Protein AF-A0A562GT13-F1 (afdb_monomer_lite)

Sequence (221 aa):
MMNQNFKAASFSEDFTHIIDGNGNKFTIDDQRVEHIWPINQYMFNATPFLKSIFEQRGWRIRFLEPTFDMMYYSKLLCSGRECPSLNLFAGMYYEDIAKNYIKDELFVYWGVEHACPCQIGAWPDAWEVFSERIGNPNVLYSVFTTLENNYLGQGLEFGKDIVTAFVLGDLFDEAEWALKIISLDKEEASGIFHEEMLKVVPNLHKGMQELESSLKNGPGR

Foldseek 3Di:
DQDPLAAAWDADPLLQWIQFSVRDTDGCLRPLEEEEEAADCPRWLLNLLVVLLQVVSNHHYDYFDQDPCLLVQLVLQDPSPAPPQLSRQSSRVSVCCVPPPDLSGAYEYAADADPDPPCSPCVVVSVVSSCSSSRRRRYDYHDDADVVSCGSNPHDVSVVSSVVSVVVRVVLVVVLVVQCVPDPDSVVSNVVSSVQSSVLSVQSVVDDVSSVVSVVPRPPD

Secondary structure (DSSP, 8-state):
---TT----EE-TTSS-EE-TT--EE-TT-TTEEEEESS-TTT-TTHHHHHHHHHHTT-EEEEPPP-TTHHHHHHHHS-S-S-HHHHHHHHHHHHHHHHH--TTSEEEEE-----STTGGGGHHHHHHHHHHHH--TTEEEEE---TTTTTTTTHHHHHHHHHHHHHHHHHHHHHHHHHHHH-SSHHHHHHHHHHHHHTTGGGGGG-HHHHHHHHHT-S--

pLDDT: mean 89.21, std 10.56, range [37.31, 97.75]

Radius of gyration: 19.1 Å; chains: 1; bounding box: 60×35×54 Å

Structure (mmCIF, N/CA/C/O backbone):
data_AF-A0A562GT13-F1
#
_entry.id   AF-A0A562GT13-F1
#
loop_
_atom_site.group_PDB
_atom_site.id
_atom_site.type_symbol
_atom_site.label_atom_id
_atom_site.label_alt_id
_atom_site.label_comp_id
_atom_site.label_asym_id
_atom_site.label_entity_id
_atom_site.label_seq_id
_atom_site.pdbx_PDB_ins_code
_atom_site.Cartn_x
_atom_site.Cartn_y
_atom_site.Cartn_z
_atom_site.occupancy
_atom_site.B_iso_or_equiv
_atom_site.auth_seq_id
_atom_site.auth_comp_id
_atom_site.auth_asym_id
_atom_site.auth_atom_id
_atom_site.pdbx_PDB_model_num
ATOM 1 N N . MET A 1 1 ? -29.811 4.941 8.316 1.00 46.62 1 MET A N 1
ATOM 2 C CA . MET A 1 1 ? -29.659 5.220 9.760 1.00 46.62 1 MET A CA 1
ATOM 3 C C . MET A 1 1 ? -28.239 4.841 10.120 1.00 46.62 1 MET A C 1
ATOM 5 O O . MET A 1 1 ? -27.887 3.693 9.890 1.00 46.62 1 MET A O 1
ATOM 9 N N . MET A 1 2 ? -27.420 5.800 10.557 1.00 54.53 2 MET A N 1
ATOM 10 C CA . MET A 1 2 ? -26.058 5.531 11.035 1.00 54.53 2 MET A CA 1
ATOM 11 C C . MET A 1 2 ? -26.127 4.631 12.273 1.00 54.53 2 MET A C 1
ATOM 13 O O . MET A 1 2 ? -26.972 4.848 13.146 1.00 54.53 2 MET A O 1
ATOM 17 N N . ASN A 1 3 ? -25.296 3.592 12.316 1.00 57.62 3 ASN A N 1
ATOM 18 C CA . ASN A 1 3 ? -25.273 2.639 13.418 1.00 57.62 3 ASN A CA 1
ATOM 19 C C . ASN A 1 3 ? -24.494 3.268 14.583 1.00 57.62 3 ASN A C 1
ATOM 21 O O . ASN A 1 3 ? -23.271 3.323 14.538 1.00 57.62 3 ASN A O 1
ATOM 25 N N . GLN A 1 4 ? -25.191 3.754 15.616 1.00 61.62 4 GLN A N 1
ATOM 26 C CA . GLN A 1 4 ? -24.595 4.517 16.732 1.00 61.62 4 GLN A CA 1
ATOM 27 C C . GLN A 1 4 ? -23.554 3.742 17.569 1.00 61.62 4 GLN A C 1
ATOM 29 O O . GLN A 1 4 ? -22.945 4.319 18.463 1.00 61.62 4 GLN A O 1
ATOM 34 N N . ASN A 1 5 ? -23.334 2.457 17.275 1.00 78.31 5 ASN A N 1
ATOM 35 C CA . ASN A 1 5 ? -22.375 1.589 17.958 1.00 78.31 5 ASN A CA 1
ATOM 36 C C . ASN A 1 5 ? -21.218 1.112 17.059 1.00 78.31 5 ASN A C 1
ATOM 38 O O . ASN A 1 5 ? -20.460 0.240 17.483 1.00 78.31 5 ASN A O 1
ATOM 42 N N . PHE A 1 6 ? -21.090 1.611 15.824 1.00 87.88 6 PHE A N 1
ATOM 43 C CA . PHE A 1 6 ? -19.967 1.228 14.9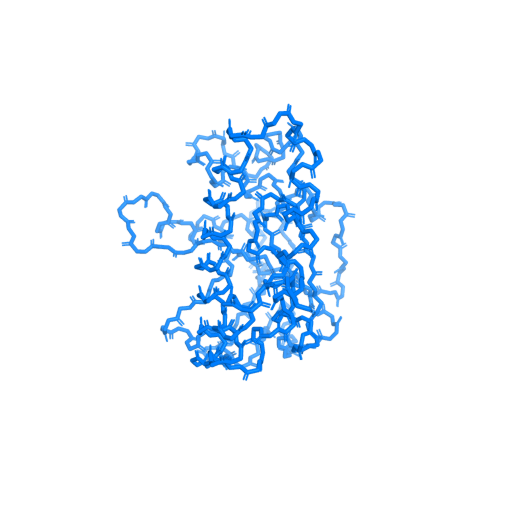68 1.00 87.88 6 PHE A CA 1
ATOM 44 C C . PHE A 1 6 ? -18.658 1.816 15.502 1.00 87.88 6 PHE A C 1
ATOM 46 O O . PHE A 1 6 ? -18.584 2.995 15.840 1.00 87.88 6 PHE A O 1
ATOM 53 N N . LYS A 1 7 ? -17.625 0.977 15.566 1.00 91.75 7 LYS A N 1
ATOM 54 C CA . LYS A 1 7 ? -16.247 1.381 15.830 1.00 91.75 7 LYS A CA 1
ATOM 55 C C . LYS A 1 7 ? -15.382 0.793 14.729 1.00 91.75 7 LYS A C 1
ATOM 57 O O . LYS A 1 7 ? -15.361 -0.426 14.563 1.00 91.75 7 LYS A O 1
ATOM 62 N N . ALA A 1 8 ? -14.724 1.660 13.969 1.00 92.44 8 ALA A N 1
ATOM 63 C CA . ALA A 1 8 ? -13.733 1.244 12.990 1.00 92.44 8 ALA A CA 1
ATOM 64 C C . ALA A 1 8 ? -12.466 0.751 13.697 1.00 92.44 8 ALA A C 1
ATOM 66 O O . ALA A 1 8 ? -12.189 1.146 14.834 1.00 92.44 8 ALA A O 1
ATOM 67 N N . ALA A 1 9 ? -11.690 -0.082 13.005 1.00 95.19 9 ALA A N 1
ATOM 68 C CA . ALA A 1 9 ? -10.351 -0.402 13.458 1.00 95.19 9 ALA A CA 1
ATOM 69 C C . ALA A 1 9 ? -9.461 0.847 13.374 1.00 95.19 9 ALA A C 1
ATOM 71 O O . ALA A 1 9 ? -9.610 1.672 12.470 1.00 95.19 9 ALA A O 1
ATOM 72 N N . SER A 1 10 ? -8.520 0.983 14.301 1.00 94.94 10 SER A N 1
ATOM 73 C CA . SER A 1 10 ? -7.599 2.119 14.355 1.00 94.94 10 SER A CA 1
ATOM 74 C C . SER A 1 10 ? -6.228 1.687 14.855 1.00 94.94 10 SER A C 1
ATOM 76 O O . SER A 1 10 ? -6.087 0.657 15.511 1.00 94.94 10 SER A O 1
ATOM 78 N N . PHE A 1 11 ? -5.202 2.492 14.596 1.00 95.12 11 PHE A N 1
ATOM 79 C CA . PHE A 1 11 ? -3.950 2.357 15.336 1.00 95.12 11 PHE A CA 1
ATOM 80 C C . PHE A 1 11 ? -4.138 2.816 16.789 1.00 95.12 11 PHE A C 1
ATOM 82 O O . PHE A 1 11 ? -5.007 3.642 17.089 1.00 95.12 11 PHE A O 1
ATOM 89 N N . SER A 1 12 ? -3.333 2.271 17.701 1.00 95.06 12 SER A N 1
ATOM 90 C CA . SER A 1 12 ? -3.116 2.867 19.018 1.00 95.06 12 SER A CA 1
ATOM 91 C C . SER A 1 12 ? -2.448 4.237 18.876 1.00 95.06 12 SER A C 1
ATOM 93 O O . SER A 1 12 ? -1.788 4.506 17.876 1.00 95.06 12 SER A O 1
ATOM 95 N N . GLU A 1 13 ? -2.586 5.104 19.883 1.00 92.12 13 GLU A N 1
ATOM 96 C CA . GLU A 1 13 ? -2.014 6.465 19.849 1.00 92.12 13 GLU A CA 1
ATOM 97 C C . GLU A 1 13 ? -0.491 6.484 19.624 1.00 92.12 13 GLU A C 1
ATOM 99 O O . GLU A 1 13 ? 0.047 7.426 19.052 1.00 92.12 13 GLU A O 1
ATOM 104 N N . ASP A 1 14 ? 0.205 5.430 20.054 1.00 91.25 14 ASP A N 1
ATOM 105 C CA . ASP A 1 14 ? 1.648 5.239 19.886 1.00 91.25 14 ASP A CA 1
ATOM 106 C C . ASP A 1 14 ? 2.027 4.395 18.652 1.00 91.25 14 ASP A C 1
ATOM 108 O O . ASP A 1 14 ? 3.202 4.081 18.464 1.00 91.25 14 ASP A O 1
ATOM 112 N N . PHE A 1 15 ? 1.046 4.004 17.828 1.00 93.62 15 PHE A N 1
ATOM 113 C CA . PHE A 1 15 ? 1.194 3.158 16.636 1.00 93.62 15 PHE A CA 1
ATOM 114 C C . PHE A 1 15 ? 1.840 1.783 16.881 1.00 93.62 15 PHE A C 1
ATOM 116 O O . PHE A 1 15 ? 2.299 1.133 15.944 1.00 93.62 15 PHE A O 1
ATOM 123 N N . THR A 1 16 ? 1.862 1.300 18.125 1.00 91.75 16 THR A N 1
ATOM 124 C CA . THR A 1 16 ? 2.432 -0.017 18.452 1.00 91.75 16 THR A CA 1
ATOM 125 C C . THR A 1 16 ? 1.497 -1.179 18.121 1.00 91.75 16 THR A C 1
ATOM 127 O O . THR A 1 16 ? 1.964 -2.297 17.906 1.00 91.75 16 THR A O 1
ATOM 130 N N . HIS A 1 17 ? 0.183 -0.938 18.088 1.00 95.44 17 HIS A N 1
ATOM 131 C CA . HIS A 1 17 ? -0.825 -1.962 17.828 1.00 95.44 17 HIS A CA 1
ATOM 132 C C . HIS A 1 17 ? -1.960 -1.421 16.956 1.00 95.44 17 HIS A C 1
ATOM 134 O O . HIS A 1 17 ? -2.269 -0.230 16.965 1.00 95.44 17 HIS A O 1
ATOM 140 N N . ILE A 1 18 ? -2.632 -2.329 16.262 1.00 96.94 18 ILE A N 1
ATOM 141 C CA . ILE A 1 18 ? -3.938 -2.117 15.648 1.00 96.94 18 ILE A CA 1
ATOM 142 C C . ILE A 1 18 ? -5.004 -2.584 16.643 1.00 96.94 18 ILE A C 1
ATOM 144 O O . ILE A 1 18 ? -4.875 -3.645 17.257 1.00 96.94 18 ILE A O 1
ATOM 148 N N . ILE A 1 19 ? -6.051 -1.787 16.812 1.00 96.75 19 ILE A N 1
ATOM 149 C CA . ILE A 1 19 ? -7.210 -2.071 17.653 1.00 96.75 19 ILE A CA 1
ATOM 150 C C . ILE A 1 19 ? -8.395 -2.313 16.720 1.00 96.75 19 ILE A C 1
ATOM 152 O O . ILE A 1 19 ? -8.731 -1.435 15.931 1.00 96.75 19 ILE A O 1
ATOM 156 N N . ASP A 1 20 ? -9.012 -3.493 16.783 1.00 95.06 20 ASP A N 1
ATOM 157 C CA . ASP A 1 20 ? -10.210 -3.797 15.990 1.00 95.06 20 ASP A CA 1
ATOM 158 C C . ASP A 1 20 ? -11.470 -3.120 16.569 1.00 95.06 20 ASP A C 1
ATOM 160 O O . ASP A 1 20 ? -11.457 -2.579 17.680 1.00 95.06 20 ASP A O 1
ATOM 164 N N . GLY A 1 21 ? -12.601 -3.178 15.859 1.00 91.75 21 GLY A N 1
ATOM 165 C CA . GLY A 1 21 ? -13.846 -2.576 16.353 1.00 91.75 21 GLY A CA 1
ATOM 166 C C . GLY A 1 21 ? -14.429 -3.217 17.624 1.00 91.75 21 GLY A C 1
ATOM 167 O O . GLY A 1 21 ? -15.339 -2.647 18.229 1.00 91.75 21 GLY A O 1
ATOM 168 N N . ASN A 1 22 ? -13.905 -4.365 18.073 1.00 91.94 22 ASN A N 1
ATOM 169 C CA . ASN A 1 22 ? -14.254 -5.000 19.349 1.00 91.94 22 ASN A CA 1
ATOM 170 C C . ASN A 1 22 ? -13.280 -4.632 20.486 1.00 91.94 22 ASN A C 1
ATOM 172 O O . ASN A 1 22 ? -13.527 -4.991 21.639 1.00 91.94 22 ASN A O 1
ATOM 176 N N . GLY A 1 23 ? -12.194 -3.913 20.191 1.00 93.69 23 GLY A N 1
ATOM 177 C CA . GLY A 1 23 ? -11.153 -3.539 21.147 1.00 93.69 23 GLY A CA 1
ATOM 178 C C . GLY A 1 23 ? -10.027 -4.567 21.309 1.00 93.69 23 GLY A C 1
ATOM 179 O O . GLY A 1 23 ? -9.196 -4.408 22.206 1.00 93.69 23 GLY A O 1
ATOM 180 N N . ASN A 1 24 ? -9.976 -5.612 20.478 1.00 95.56 24 ASN A N 1
ATOM 181 C CA . ASN A 1 24 ? -8.859 -6.554 20.464 1.00 95.56 24 ASN A CA 1
ATOM 182 C C . ASN A 1 24 ? -7.623 -5.887 19.857 1.00 95.56 24 ASN A C 1
ATOM 184 O O . ASN A 1 24 ? -7.733 -5.098 18.921 1.00 95.56 24 ASN A O 1
ATOM 188 N N . LYS A 1 25 ? -6.444 -6.232 20.378 1.00 96.69 25 LYS A N 1
ATOM 189 C CA . LYS A 1 25 ? -5.165 -5.661 19.948 1.00 96.69 25 LYS A CA 1
ATOM 190 C C . LYS A 1 25 ? -4.380 -6.657 19.109 1.00 96.69 25 LYS A C 1
ATOM 192 O O . LYS A 1 25 ? -4.277 -7.825 19.481 1.00 96.69 25 LYS A O 1
ATOM 197 N N . PHE A 1 26 ? -3.790 -6.160 18.034 1.00 96.56 26 PHE A N 1
ATOM 198 C CA . PHE A 1 26 ? -2.986 -6.916 17.085 1.00 96.56 26 PHE A CA 1
ATOM 199 C C . PHE A 1 26 ? -1.701 -6.144 16.827 1.00 96.56 26 PHE A C 1
ATOM 201 O O . PHE A 1 26 ? -1.720 -4.915 16.740 1.00 96.56 26 PHE A O 1
ATOM 208 N N . THR A 1 27 ? -0.580 -6.841 16.717 1.00 95.00 27 THR A N 1
ATOM 209 C CA . THR A 1 27 ? 0.622 -6.237 16.148 1.00 95.00 27 THR A CA 1
ATOM 210 C C . THR A 1 27 ? 0.466 -6.167 14.630 1.00 95.00 27 THR A C 1
ATOM 212 O O . THR A 1 27 ? -0.325 -6.906 14.045 1.00 95.00 27 THR A O 1
ATOM 215 N N . ILE A 1 28 ? 1.185 -5.254 13.979 1.00 93.81 28 ILE A N 1
ATOM 216 C CA . ILE A 1 28 ? 1.087 -5.065 12.523 1.00 93.81 28 ILE A CA 1
ATOM 217 C C . ILE A 1 28 ? 1.532 -6.309 11.728 1.00 93.81 28 ILE A C 1
ATOM 219 O O . ILE A 1 28 ? 1.085 -6.517 10.610 1.00 93.81 28 ILE A O 1
ATOM 223 N N . ASP A 1 29 ? 2.375 -7.150 12.326 1.00 94.19 29 ASP A N 1
ATOM 224 C CA . ASP A 1 29 ? 2.892 -8.408 11.782 1.00 94.19 29 ASP A CA 1
ATOM 225 C C . ASP A 1 29 ? 2.059 -9.646 12.175 1.00 94.19 29 ASP A C 1
ATOM 227 O O . ASP A 1 29 ? 2.430 -10.777 11.843 1.00 94.19 29 ASP A O 1
ATOM 231 N N . ASP A 1 30 ? 0.938 -9.467 12.889 1.00 96.50 30 ASP A N 1
ATOM 232 C CA . ASP A 1 30 ? 0.030 -10.565 13.233 1.00 96.50 30 ASP A CA 1
ATOM 233 C C . ASP A 1 30 ? -0.462 -11.252 11.948 1.00 96.50 30 ASP A C 1
ATOM 235 O O . ASP A 1 30 ? -0.839 -10.606 10.974 1.00 96.50 30 ASP A O 1
ATOM 239 N N . GLN A 1 31 ? -0.500 -12.586 11.937 1.00 95.19 31 GLN A N 1
ATOM 240 C CA . GLN A 1 31 ? -0.889 -13.370 10.755 1.00 95.19 31 GLN A CA 1
ATOM 241 C C . GLN A 1 31 ? -2.343 -13.147 10.311 1.00 95.19 31 GLN A C 1
ATOM 243 O O . GLN A 1 31 ? -2.726 -13.574 9.220 1.00 95.19 31 GLN A O 1
ATOM 248 N N . ARG A 1 32 ? -3.166 -12.505 11.143 1.00 96.31 32 ARG A N 1
ATOM 249 C CA . ARG A 1 32 ? -4.531 -12.076 10.811 1.00 96.31 32 ARG A CA 1
ATOM 250 C C . ARG A 1 32 ? -4.575 -10.695 10.161 1.00 96.31 32 ARG A C 1
ATOM 252 O O . ARG A 1 32 ? -5.645 -10.303 9.713 1.00 96.31 32 ARG A O 1
ATOM 259 N N . VAL A 1 33 ? -3.466 -9.959 10.132 1.00 97.56 33 VAL A N 1
ATOM 260 C CA . VAL A 1 33 ? -3.357 -8.652 9.481 1.00 97.56 33 VAL A CA 1
ATOM 261 C C . VAL A 1 33 ? -2.916 -8.861 8.039 1.00 97.56 33 VAL A C 1
ATOM 263 O O . VAL A 1 33 ? -1.869 -9.445 7.765 1.00 97.56 33 VAL A O 1
ATOM 266 N N . GLU A 1 34 ? -3.726 -8.380 7.104 1.00 97.56 34 GLU A N 1
ATOM 267 C CA . GLU A 1 34 ? -3.422 -8.393 5.681 1.00 97.56 34 GLU A CA 1
ATOM 268 C C . GLU A 1 34 ? -3.279 -6.967 5.151 1.00 97.56 34 GLU A C 1
ATOM 270 O O . GLU A 1 34 ? -4.197 -6.147 5.228 1.00 97.56 34 GLU A O 1
ATOM 275 N N . HIS A 1 35 ? -2.108 -6.679 4.593 1.00 97.38 35 HIS A N 1
ATOM 276 C CA . HIS A 1 35 ? -1.778 -5.401 3.987 1.00 97.38 35 HIS A CA 1
ATOM 277 C C . HIS A 1 35 ? -2.158 -5.385 2.514 1.00 97.38 35 HIS A C 1
ATOM 279 O O . HIS A 1 35 ? -1.767 -6.258 1.743 1.00 97.38 35 HIS A O 1
ATOM 285 N N . ILE A 1 36 ? -2.905 -4.366 2.111 1.00 96.69 36 ILE A N 1
ATOM 286 C CA . ILE A 1 36 ? -3.551 -4.337 0.807 1.00 96.69 36 ILE A CA 1
ATOM 287 C C . ILE A 1 36 ? -3.204 -3.033 0.110 1.00 96.69 36 ILE A C 1
ATOM 289 O O . ILE A 1 36 ? -3.573 -1.955 0.575 1.00 96.69 36 ILE A O 1
ATOM 293 N N . TRP A 1 37 ? -2.503 -3.124 -1.014 1.00 93.94 37 TRP A N 1
ATOM 294 C CA . TRP A 1 37 ? -2.127 -1.955 -1.802 1.00 93.94 37 TRP A CA 1
ATOM 295 C C . TRP A 1 37 ? -3.047 -1.786 -3.025 1.00 93.94 37 TRP A C 1
ATOM 297 O O . TRP A 1 37 ? -3.226 -2.746 -3.775 1.00 93.94 37 TRP A O 1
ATOM 307 N N . PRO A 1 38 ? -3.594 -0.581 -3.291 1.00 88.88 38 PRO A N 1
ATOM 308 C CA . PRO A 1 38 ? -4.437 -0.263 -4.452 1.00 88.88 38 PRO A CA 1
ATOM 309 C C . PRO A 1 38 ? -3.627 -0.072 -5.742 1.00 88.88 38 PRO A C 1
ATOM 311 O O . PRO A 1 38 ? -3.946 0.781 -6.567 1.00 88.88 38 PRO A O 1
ATOM 314 N N . ILE A 1 39 ? -2.549 -0.829 -5.905 1.00 85.19 39 ILE A N 1
ATOM 315 C CA . ILE A 1 39 ? -1.742 -0.844 -7.122 1.00 85.19 39 ILE A CA 1
ATOM 316 C C . ILE A 1 39 ? -1.714 -2.274 -7.637 1.00 85.19 39 ILE A C 1
ATOM 318 O O . ILE A 1 39 ? -1.647 -3.208 -6.841 1.00 85.19 39 ILE A O 1
ATOM 322 N N . ASN A 1 40 ? -1.767 -2.430 -8.956 1.00 78.62 40 ASN A N 1
ATOM 323 C CA . ASN A 1 40 ? -1.637 -3.732 -9.601 1.00 78.62 40 ASN A CA 1
ATOM 324 C C . ASN A 1 40 ? -0.177 -4.200 -9.522 1.00 78.62 40 ASN A C 1
ATOM 326 O O . ASN A 1 40 ? 0.751 -3.389 -9.588 1.00 78.62 40 ASN A O 1
ATOM 330 N N . GLN A 1 41 ? 0.022 -5.514 -9.397 1.00 73.62 41 GLN A N 1
ATOM 331 C CA . GLN A 1 41 ? 1.342 -6.107 -9.146 1.00 73.62 41 GLN A CA 1
ATOM 332 C C . GLN A 1 41 ? 2.379 -5.898 -10.273 1.00 73.62 41 GLN A C 1
ATOM 334 O O . GLN A 1 41 ? 3.581 -6.023 -10.051 1.00 73.62 41 GLN A O 1
ATOM 339 N N . TYR A 1 42 ? 1.902 -5.578 -11.471 1.00 72.44 42 TYR A N 1
ATOM 340 C CA . TYR A 1 42 ? 2.627 -5.312 -12.713 1.00 72.44 42 TYR A CA 1
ATOM 341 C C . TYR A 1 42 ? 2.469 -3.865 -13.207 1.00 72.44 42 TYR A C 1
ATOM 343 O O . TYR A 1 42 ? 2.978 -3.529 -14.271 1.00 72.44 42 TYR A O 1
ATOM 351 N N . MET A 1 43 ? 1.736 -3.010 -12.485 1.00 72.50 43 MET A N 1
ATOM 352 C CA . MET A 1 43 ? 1.441 -1.646 -12.938 1.00 72.50 43 MET A CA 1
ATOM 353 C C . MET A 1 43 ? 2.637 -0.707 -12.779 1.00 72.50 43 MET A C 1
ATOM 355 O O . MET A 1 43 ? 2.796 0.204 -13.585 1.00 72.50 43 MET A O 1
ATOM 359 N N . PHE A 1 44 ? 3.459 -0.936 -11.755 1.00 84.62 44 PHE A N 1
ATOM 360 C CA . PHE A 1 44 ? 4.637 -0.126 -11.451 1.00 84.62 44 PHE A CA 1
ATOM 361 C C . PHE A 1 44 ? 5.813 -1.024 -11.095 1.00 84.62 44 PHE A C 1
ATOM 363 O O . PHE A 1 44 ? 5.651 -1.968 -10.306 1.00 84.62 44 PHE A O 1
ATOM 370 N N . ASN A 1 45 ? 7.010 -0.673 -11.569 1.00 92.88 45 ASN A N 1
ATOM 371 C CA . ASN A 1 45 ? 8.233 -1.393 -11.218 1.00 92.88 45 ASN A CA 1
ATOM 372 C C . ASN A 1 45 ? 8.603 -1.263 -9.726 1.00 92.88 45 ASN A C 1
ATOM 374 O O . ASN A 1 45 ? 9.439 -2.018 -9.239 1.00 92.88 45 ASN A O 1
ATOM 378 N N . ALA A 1 46 ? 7.937 -0.389 -8.956 1.00 93.38 46 ALA A N 1
ATOM 379 C CA . ALA A 1 46 ? 8.049 -0.327 -7.492 1.00 93.38 46 ALA A CA 1
ATOM 380 C C . ALA A 1 46 ? 7.478 -1.572 -6.779 1.00 93.38 46 ALA A C 1
ATOM 382 O O . ALA A 1 46 ? 7.874 -1.894 -5.656 1.00 93.38 46 ALA A O 1
ATOM 383 N N . THR A 1 47 ? 6.532 -2.276 -7.406 1.00 94.06 47 THR A N 1
ATOM 384 C CA . THR A 1 47 ? 5.718 -3.299 -6.732 1.00 94.06 47 THR A CA 1
ATOM 385 C C . THR A 1 47 ? 6.532 -4.486 -6.198 1.00 94.06 47 THR A C 1
ATOM 387 O O . THR A 1 47 ? 6.339 -4.854 -5.036 1.00 94.06 47 THR A O 1
ATOM 390 N N . PRO A 1 48 ? 7.490 -5.068 -6.949 1.00 94.62 48 PRO A N 1
ATOM 391 C CA . PRO A 1 48 ? 8.342 -6.137 -6.426 1.00 94.62 48 PRO A CA 1
ATOM 392 C C . PRO A 1 48 ? 9.201 -5.704 -5.230 1.00 94.62 48 PRO A C 1
ATOM 394 O O . PRO A 1 48 ? 9.395 -6.488 -4.301 1.00 94.62 48 PRO A O 1
ATOM 397 N N . PHE A 1 49 ? 9.670 -4.451 -5.209 1.00 95.06 49 PHE A N 1
ATOM 398 C CA . PHE A 1 49 ? 10.411 -3.897 -4.073 1.00 95.06 49 PHE A CA 1
ATOM 399 C C . PHE A 1 49 ? 9.514 -3.772 -2.840 1.00 95.06 49 PHE A C 1
ATOM 401 O O . PHE A 1 49 ? 9.881 -4.261 -1.773 1.00 95.06 49 PHE A O 1
ATOM 408 N N . LEU A 1 50 ? 8.312 -3.203 -2.990 1.00 94.62 50 LEU A N 1
ATOM 409 C CA . LEU A 1 50 ? 7.328 -3.117 -1.905 1.00 94.62 50 LEU A CA 1
ATOM 410 C C . LEU A 1 50 ? 6.976 -4.500 -1.359 1.00 94.62 50 LEU A C 1
ATOM 412 O O . LEU A 1 50 ? 7.036 -4.718 -0.153 1.00 94.62 50 LEU A O 1
ATOM 416 N N . LYS A 1 51 ? 6.679 -5.461 -2.236 1.00 95.31 51 LYS A N 1
ATOM 417 C CA . LYS A 1 51 ? 6.399 -6.843 -1.837 1.00 95.31 51 LYS A CA 1
ATOM 418 C C . LYS A 1 51 ? 7.537 -7.424 -0.995 1.00 95.31 51 LYS A C 1
ATOM 420 O O . LYS A 1 51 ? 7.292 -7.929 0.097 1.00 95.31 51 LYS A O 1
ATOM 425 N N . SER A 1 52 ? 8.774 -7.260 -1.459 1.00 95.62 52 SER A N 1
ATOM 426 C CA . SER A 1 52 ? 9.976 -7.735 -0.774 1.00 95.62 52 SER A CA 1
ATOM 427 C C . SER A 1 52 ? 10.148 -7.125 0.627 1.00 95.62 52 SER A C 1
ATOM 429 O O . SER A 1 52 ? 10.543 -7.833 1.551 1.00 95.62 52 SER A O 1
ATOM 431 N N . ILE A 1 53 ? 9.823 -5.839 0.825 1.00 95.56 53 ILE A N 1
ATOM 432 C CA . ILE A 1 53 ? 9.869 -5.159 2.140 1.00 95.56 53 ILE A CA 1
ATOM 433 C C . ILE A 1 53 ? 8.902 -5.798 3.138 1.00 95.56 53 ILE A C 1
ATOM 435 O O . ILE A 1 53 ? 9.269 -6.018 4.297 1.00 95.56 53 ILE A O 1
ATOM 439 N N . PHE A 1 54 ? 7.673 -6.071 2.698 1.00 95.69 54 PHE A N 1
ATOM 440 C CA . PHE A 1 54 ? 6.618 -6.637 3.539 1.00 95.69 54 PHE A CA 1
ATOM 441 C C . PHE A 1 54 ? 6.904 -8.110 3.849 1.00 95.69 54 PHE A C 1
ATOM 443 O O . PHE A 1 54 ? 6.850 -8.519 5.008 1.00 95.69 54 PHE A O 1
ATOM 450 N N . GLU A 1 55 ? 7.305 -8.890 2.844 1.00 94.75 55 GLU A N 1
ATOM 451 C CA . GLU A 1 55 ? 7.660 -10.303 3.014 1.00 94.75 55 GLU A CA 1
ATOM 452 C C . GLU A 1 55 ? 8.863 -10.491 3.945 1.00 94.75 55 GLU A C 1
ATOM 454 O O . GLU A 1 55 ? 8.838 -11.373 4.803 1.00 94.75 55 GLU A O 1
ATOM 459 N N . GLN A 1 56 ? 9.888 -9.632 3.857 1.00 94.44 56 GLN A N 1
ATOM 460 C CA . GLN A 1 56 ? 11.036 -9.676 4.773 1.00 94.44 56 GLN A CA 1
ATOM 461 C C . GLN A 1 56 ? 10.624 -9.446 6.237 1.00 94.44 56 GLN A C 1
ATOM 463 O O . GLN A 1 56 ? 11.262 -9.963 7.154 1.00 94.44 56 GLN A O 1
ATOM 468 N N . ARG A 1 57 ? 9.546 -8.689 6.461 1.00 93.12 57 ARG A N 1
ATOM 469 C CA . ARG A 1 57 ? 8.971 -8.426 7.787 1.00 93.12 57 ARG A CA 1
ATOM 470 C C . ARG A 1 57 ? 7.969 -9.494 8.229 1.00 93.12 57 ARG A C 1
ATOM 472 O O . ARG A 1 57 ? 7.448 -9.406 9.334 1.00 93.12 57 ARG A O 1
ATOM 479 N N . GLY A 1 58 ? 7.710 -10.505 7.398 1.00 94.81 58 GLY A N 1
ATOM 480 C CA . GLY A 1 58 ? 6.731 -11.558 7.674 1.00 94.81 58 GLY A CA 1
ATOM 481 C C . GLY A 1 58 ? 5.276 -11.106 7.529 1.00 94.81 58 GLY A C 1
ATOM 482 O O . GLY A 1 58 ? 4.377 -11.790 8.018 1.00 94.81 58 GLY A O 1
ATOM 483 N N . TRP A 1 59 ? 5.035 -9.966 6.879 1.00 96.31 59 TRP A N 1
ATOM 484 C CA . TRP A 1 59 ? 3.702 -9.396 6.723 1.00 96.31 59 TRP A CA 1
ATOM 485 C C . TRP A 1 59 ? 2.990 -10.009 5.521 1.00 96.31 59 TRP A C 1
ATOM 487 O O . TRP A 1 59 ? 3.561 -10.132 4.434 1.00 96.31 59 TRP A O 1
ATOM 497 N N . ARG A 1 60 ? 1.707 -10.345 5.691 1.00 96.44 60 ARG A N 1
ATOM 498 C CA . ARG A 1 60 ? 0.850 -10.730 4.566 1.00 96.44 60 ARG A CA 1
ATOM 499 C C . ARG A 1 60 ? 0.566 -9.496 3.722 1.00 96.44 60 ARG A C 1
ATOM 501 O O . ARG A 1 60 ? 0.064 -8.502 4.241 1.00 96.44 60 ARG A O 1
ATOM 508 N N . ILE A 1 61 ? 0.853 -9.573 2.427 1.00 95.62 61 ILE A N 1
ATOM 509 C CA . ILE A 1 61 ? 0.590 -8.496 1.474 1.00 95.62 61 ILE A CA 1
ATOM 510 C C . ILE A 1 61 ? -0.154 -9.023 0.250 1.00 95.62 61 ILE A C 1
ATOM 512 O O . ILE A 1 61 ? 0.196 -10.071 -0.297 1.00 95.62 61 ILE A O 1
ATOM 516 N N . ARG A 1 62 ? -1.141 -8.257 -0.220 1.00 94.56 62 ARG A N 1
ATOM 517 C CA . ARG A 1 62 ? -1.734 -8.425 -1.546 1.00 94.56 62 ARG A CA 1
ATOM 518 C C . ARG A 1 62 ? -1.844 -7.092 -2.280 1.00 94.56 62 ARG A C 1
ATOM 520 O O . ARG A 1 62 ? -1.963 -6.025 -1.680 1.00 94.56 62 ARG A O 1
ATOM 527 N N . PHE A 1 63 ? -1.838 -7.188 -3.599 1.00 93.94 63 PHE A N 1
ATOM 528 C CA . PHE A 1 63 ? -1.999 -6.073 -4.522 1.00 93.94 63 PHE A CA 1
ATOM 529 C C . PHE A 1 63 ? -3.372 -6.168 -5.175 1.00 93.94 63 PHE A C 1
ATOM 531 O O . PHE A 1 63 ? -3.841 -7.269 -5.472 1.00 93.94 63 PHE A O 1
ATOM 538 N N . LEU A 1 64 ? -4.035 -5.030 -5.348 1.00 92.31 64 LEU A N 1
ATOM 539 C CA . LEU A 1 64 ? -5.348 -4.974 -5.971 1.00 92.31 64 LEU A CA 1
ATOM 540 C C . LEU A 1 64 ? -5.227 -4.723 -7.467 1.00 92.31 64 LEU A C 1
ATOM 542 O O . LEU A 1 64 ? -4.515 -3.831 -7.921 1.00 92.31 64 LEU A O 1
ATOM 546 N N . GLU A 1 65 ? -6.020 -5.469 -8.221 1.00 87.38 65 GLU A N 1
ATOM 547 C CA . GLU A 1 65 ? -6.136 -5.326 -9.662 1.00 87.38 65 GLU A CA 1
ATOM 548 C C . GLU A 1 65 ? -7.323 -4.412 -9.992 1.00 87.38 65 GLU A C 1
ATOM 550 O O . GLU A 1 65 ? -8.451 -4.729 -9.605 1.00 87.38 65 GLU A O 1
ATOM 555 N N . PRO A 1 66 ? -7.117 -3.271 -10.674 1.00 82.62 66 PRO A N 1
ATOM 556 C CA . PRO A 1 66 ? -8.223 -2.406 -11.053 1.00 82.62 66 PRO A CA 1
ATOM 557 C C . PRO A 1 66 ? -9.124 -3.125 -12.062 1.00 82.62 66 PRO A C 1
ATOM 559 O O . PRO A 1 66 ? -8.660 -3.674 -13.063 1.00 82.62 66 PRO A O 1
ATOM 562 N N . THR A 1 67 ? -10.430 -3.096 -11.812 1.00 85.88 67 THR A N 1
ATOM 563 C CA . THR A 1 67 ? -11.440 -3.697 -12.688 1.00 85.88 67 THR A CA 1
ATOM 564 C C . THR A 1 67 ? -12.218 -2.623 -13.446 1.00 85.88 67 THR A C 1
ATOM 566 O O . THR A 1 67 ? -12.290 -1.464 -13.033 1.00 85.88 67 THR A O 1
ATOM 569 N N . PHE A 1 68 ? -12.862 -2.999 -14.554 1.00 85.94 68 PHE A N 1
ATOM 570 C CA . PHE A 1 68 ? -13.729 -2.079 -15.302 1.00 85.94 68 PHE A CA 1
ATOM 571 C C . PHE A 1 68 ? -14.937 -1.586 -14.484 1.00 85.94 68 PHE A C 1
ATOM 573 O O . PHE A 1 68 ? -15.467 -0.507 -14.756 1.00 85.94 68 PHE A O 1
ATOM 580 N N . ASP A 1 69 ? -15.337 -2.337 -13.454 1.00 89.44 69 ASP A N 1
ATOM 581 C CA . ASP A 1 69 ? -16.502 -2.046 -12.618 1.00 89.44 69 ASP A CA 1
ATOM 582 C C . ASP A 1 69 ? -16.171 -1.152 -11.411 1.00 89.44 69 ASP A C 1
ATOM 584 O O . ASP A 1 69 ? -17.067 -0.769 -10.656 1.00 89.44 69 ASP A O 1
ATOM 588 N N . MET A 1 70 ? -14.913 -0.735 -11.235 1.00 88.44 70 MET A N 1
ATOM 589 C CA . MET A 1 70 ? -14.481 0.088 -10.095 1.00 88.44 70 MET A CA 1
ATOM 590 C C . MET A 1 70 ? -15.325 1.365 -9.920 1.00 88.44 70 MET A C 1
ATOM 592 O O . MET A 1 70 ? -15.674 1.746 -8.805 1.00 88.44 70 MET A O 1
ATOM 596 N N . MET A 1 71 ? -15.748 2.003 -11.017 1.00 90.00 71 MET A N 1
ATOM 597 C CA . MET A 1 71 ? -16.599 3.199 -10.958 1.00 90.00 71 MET A CA 1
ATOM 598 C C . MET A 1 71 ? -18.034 2.888 -10.524 1.00 90.00 71 MET A C 1
ATOM 600 O O . MET A 1 71 ? -18.701 3.748 -9.944 1.00 90.00 71 MET A O 1
ATOM 604 N N . TYR A 1 72 ? -18.526 1.682 -10.814 1.00 93.50 72 TYR A N 1
ATOM 605 C CA . TYR A 1 72 ? -19.802 1.211 -10.290 1.00 93.50 72 TYR A CA 1
ATOM 606 C C . TYR A 1 72 ? -19.699 1.009 -8.775 1.00 93.50 72 TYR A C 1
ATOM 608 O O . TYR A 1 72 ? -20.508 1.575 -8.041 1.00 93.50 72 TYR A O 1
ATOM 616 N N . TYR A 1 73 ? -18.665 0.307 -8.304 1.00 94.38 73 TYR A N 1
ATOM 617 C CA . TYR A 1 73 ? -18.438 0.082 -6.874 1.00 94.38 73 TYR A CA 1
ATOM 618 C C . TYR A 1 73 ? -18.220 1.384 -6.096 1.00 94.38 73 TYR A C 1
ATOM 620 O O . TYR A 1 73 ? -18.814 1.574 -5.038 1.00 94.38 73 TYR A O 1
ATOM 628 N N . SER A 1 74 ? -17.476 2.337 -6.661 1.00 94.56 74 SER A N 1
ATOM 629 C CA . SER A 1 74 ? -17.299 3.674 -6.084 1.00 94.56 74 SER A CA 1
ATOM 630 C C . SER A 1 74 ? -18.638 4.371 -5.831 1.00 94.56 74 SER A C 1
ATOM 632 O O . SER A 1 74 ? -18.856 4.905 -4.746 1.00 94.56 74 SER A O 1
ATOM 634 N N . LYS A 1 75 ? -19.583 4.296 -6.777 1.00 94.12 75 LYS A N 1
ATOM 635 C CA . LYS A 1 75 ? -20.916 4.912 -6.647 1.00 94.12 75 LYS A CA 1
ATOM 636 C C . LYS A 1 75 ? -21.816 4.257 -5.598 1.00 94.12 75 LYS A C 1
ATOM 638 O O . LYS A 1 75 ? -22.819 4.855 -5.212 1.00 94.12 75 LYS A O 1
ATOM 643 N N . LEU A 1 76 ? -21.492 3.045 -5.145 1.00 93.06 76 LEU A N 1
ATOM 644 C CA . LEU A 1 76 ? -22.178 2.421 -4.008 1.00 93.06 76 LEU A CA 1
ATOM 645 C C . LEU A 1 76 ? -21.742 3.044 -2.676 1.00 93.06 76 LEU A C 1
ATOM 647 O O . LEU A 1 76 ? -22.487 2.985 -1.699 1.00 93.06 76 LEU A O 1
ATOM 651 N N . LEU A 1 77 ? -20.560 3.662 -2.646 1.00 91.50 77 LEU A N 1
ATOM 652 C CA . LEU A 1 77 ? -19.954 4.238 -1.451 1.00 91.50 77 LEU A CA 1
ATOM 653 C C . LEU A 1 77 ? -20.051 5.769 -1.415 1.00 91.50 77 LEU A C 1
ATOM 655 O O . LEU A 1 77 ? -20.347 6.349 -0.365 1.00 91.50 77 LEU A O 1
ATOM 659 N N . CYS A 1 78 ? -19.837 6.426 -2.555 1.00 91.00 78 CYS A N 1
ATOM 660 C CA . CYS A 1 78 ? -19.777 7.878 -2.708 1.00 91.00 78 CYS A CA 1
ATOM 661 C C . CYS A 1 78 ? -20.541 8.371 -3.951 1.00 91.00 78 CYS A C 1
ATOM 663 O O . CYS A 1 78 ? -21.207 7.606 -4.644 1.00 91.00 78 CYS A O 1
ATOM 665 N N . SER A 1 79 ? -20.527 9.682 -4.210 1.00 90.38 79 SER A N 1
ATOM 666 C CA . SER A 1 79 ? -21.346 10.277 -5.279 1.00 90.38 79 SER A CA 1
ATOM 667 C C . SER A 1 79 ? -20.785 10.059 -6.692 1.00 90.38 79 SER A C 1
ATOM 669 O O . SER A 1 79 ? -21.496 10.263 -7.682 1.00 90.38 79 SER A O 1
ATOM 671 N N . GLY A 1 80 ? -19.510 9.680 -6.796 1.00 87.06 80 GLY A N 1
ATOM 672 C CA . GLY A 1 80 ? -18.740 9.652 -8.036 1.00 87.06 80 GLY A CA 1
ATOM 673 C C . GLY A 1 80 ? -18.307 11.043 -8.514 1.00 87.06 80 GLY A C 1
ATOM 674 O O . GLY A 1 80 ? -17.857 11.177 -9.651 1.00 87.06 80 GLY A O 1
ATOM 675 N N . ARG A 1 81 ? -18.493 12.091 -7.696 1.00 88.88 81 ARG A N 1
ATOM 676 C CA . ARG A 1 81 ? -18.063 13.480 -7.971 1.00 88.88 81 ARG A CA 1
ATOM 677 C C . ARG A 1 81 ? -16.808 13.875 -7.201 1.00 88.88 81 ARG A C 1
ATOM 679 O O . ARG A 1 81 ? -16.330 14.998 -7.337 1.00 88.88 81 ARG A O 1
ATOM 686 N N . GLU A 1 82 ? -16.309 12.972 -6.374 1.00 89.00 82 GLU A N 1
ATOM 687 C CA . GLU A 1 82 ? -15.030 13.080 -5.698 1.00 89.00 82 GLU A CA 1
ATOM 688 C C . GLU A 1 82 ? -13.891 13.065 -6.736 1.00 89.00 82 GLU A C 1
ATOM 690 O O . GLU A 1 82 ? -14.124 12.787 -7.919 1.00 89.00 82 GLU A O 1
ATOM 695 N N . CYS A 1 83 ? -12.655 13.387 -6.340 1.00 87.69 83 CYS A N 1
ATOM 696 C CA . CYS A 1 83 ? -11.552 13.364 -7.299 1.00 87.69 83 CYS A CA 1
ATOM 697 C C 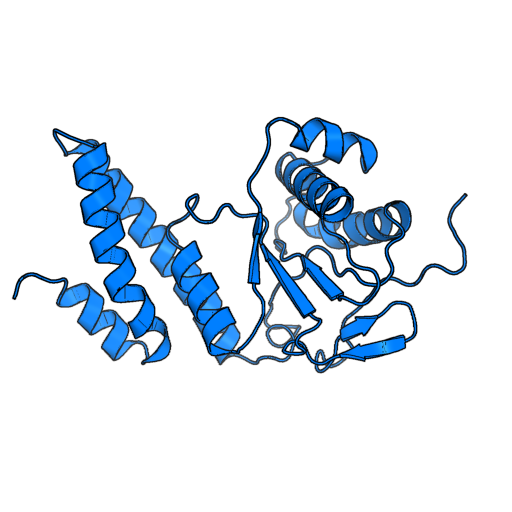. CYS A 1 83 ? -11.380 11.959 -7.915 1.00 87.69 83 CYS A C 1
ATOM 699 O O . CYS A 1 83 ? -11.643 10.954 -7.246 1.00 87.69 83 CYS A O 1
ATOM 701 N N . PRO A 1 84 ? -10.919 11.863 -9.178 1.00 88.19 84 PRO A N 1
ATOM 702 C CA . PRO A 1 84 ? -10.805 10.583 -9.877 1.00 88.19 84 PRO A CA 1
ATOM 703 C C . PRO A 1 84 ? -10.047 9.511 -9.088 1.00 88.19 84 PRO A C 1
ATOM 705 O O . PRO A 1 84 ? -10.486 8.367 -9.042 1.00 88.19 84 PRO A O 1
ATOM 708 N N . SER A 1 85 ? -8.965 9.892 -8.406 1.00 87.38 85 SER A N 1
ATOM 709 C CA . SER A 1 85 ? -8.164 8.967 -7.603 1.00 87.38 85 SER A CA 1
ATOM 710 C C . SER A 1 85 ? -8.898 8.459 -6.356 1.00 87.38 85 SER A C 1
ATOM 712 O O . SER A 1 85 ? -8.764 7.285 -6.024 1.00 87.38 85 SER A O 1
ATOM 714 N N . LEU A 1 86 ? -9.726 9.287 -5.698 1.00 89.56 86 LEU A N 1
ATOM 715 C CA . LEU A 1 86 ? -10.535 8.815 -4.568 1.00 89.56 86 LEU A CA 1
ATOM 716 C C . LEU A 1 86 ? -11.619 7.853 -5.047 1.00 89.56 86 LEU A C 1
ATOM 718 O O . LEU A 1 86 ? -11.828 6.825 -4.417 1.00 89.56 86 LEU A O 1
ATOM 722 N N . ASN A 1 87 ? -12.272 8.148 -6.177 1.00 91.38 87 ASN A N 1
ATOM 723 C CA . ASN A 1 87 ? -13.253 7.231 -6.763 1.00 91.38 87 ASN A CA 1
ATOM 724 C C . ASN A 1 87 ? -12.613 5.888 -7.131 1.00 91.38 87 ASN A C 1
ATOM 726 O O . ASN A 1 87 ? -13.202 4.843 -6.875 1.00 91.38 87 ASN A O 1
ATOM 730 N N . LEU A 1 88 ? -11.397 5.907 -7.683 1.00 90.56 88 LEU A N 1
ATOM 731 C CA . LEU A 1 88 ? -10.637 4.695 -7.976 1.00 90.56 88 LEU A CA 1
ATOM 732 C C . LEU A 1 88 ? -10.417 3.858 -6.706 1.00 90.56 88 LEU A C 1
ATOM 734 O O . LEU A 1 88 ? -10.808 2.693 -6.675 1.00 90.56 88 LEU A O 1
ATOM 738 N N . PHE A 1 89 ? -9.865 4.451 -5.643 1.00 91.94 89 PHE A N 1
ATOM 739 C CA . PHE A 1 89 ? -9.584 3.727 -4.395 1.00 91.94 89 PHE A CA 1
ATOM 740 C C . PHE A 1 89 ? -10.867 3.270 -3.692 1.00 91.94 89 PHE A C 1
ATOM 742 O O . PHE A 1 89 ? -10.952 2.124 -3.260 1.00 91.94 89 PHE A O 1
ATOM 749 N N . ALA A 1 90 ? -11.896 4.121 -3.651 1.00 93.75 90 ALA A N 1
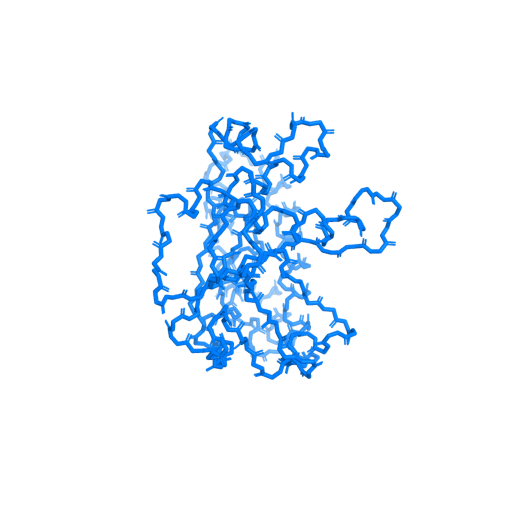ATOM 750 C CA . ALA A 1 90 ? -13.233 3.778 -3.167 1.00 93.75 90 ALA A CA 1
ATOM 751 C C . ALA A 1 90 ? -13.798 2.548 -3.882 1.00 93.75 90 ALA A C 1
ATOM 753 O O . ALA A 1 90 ? -14.275 1.625 -3.228 1.00 93.75 90 ALA A O 1
ATOM 754 N N . GLY A 1 91 ? -13.709 2.520 -5.212 1.00 94.50 91 GLY A N 1
ATOM 755 C CA . GLY A 1 91 ? -14.149 1.394 -6.024 1.00 94.50 91 GLY A CA 1
ATOM 756 C C . GLY A 1 91 ? -13.373 0.115 -5.737 1.00 94.50 91 GLY A C 1
ATOM 757 O O . GLY A 1 91 ? -13.984 -0.907 -5.440 1.00 94.50 91 GLY A O 1
ATOM 758 N N . MET A 1 92 ? -12.041 0.190 -5.780 1.00 93.88 92 MET A N 1
ATOM 759 C CA . MET A 1 92 ? -11.158 -0.962 -5.576 1.00 93.88 92 MET A CA 1
ATOM 760 C C . MET A 1 92 ? -11.309 -1.564 -4.177 1.00 93.88 92 MET A C 1
ATOM 762 O O . MET A 1 92 ? -11.462 -2.775 -4.048 1.00 93.88 92 MET A O 1
ATOM 766 N N . TYR A 1 93 ? -11.313 -0.738 -3.127 1.00 94.94 93 TYR A N 1
ATOM 767 C CA . TYR A 1 93 ? -11.473 -1.242 -1.763 1.00 94.94 93 TYR A CA 1
ATOM 768 C C . TYR A 1 93 ? -12.876 -1.790 -1.529 1.00 94.94 93 TYR A C 1
ATOM 770 O O . TYR A 1 93 ? -13.018 -2.842 -0.917 1.00 94.94 93 TYR A O 1
ATOM 778 N N . TYR A 1 94 ? -13.923 -1.117 -2.016 1.00 94.94 94 TYR A N 1
ATOM 779 C CA . TYR A 1 94 ? -15.287 -1.611 -1.833 1.00 94.94 94 TYR A CA 1
ATOM 780 C C . TYR A 1 94 ? -15.495 -2.955 -2.538 1.00 94.94 94 TYR A C 1
ATOM 782 O O . TYR A 1 94 ? -16.082 -3.872 -1.964 1.00 94.94 94 TYR A O 1
ATOM 790 N N . GLU A 1 95 ? -14.992 -3.086 -3.767 1.00 95.12 95 GLU A N 1
ATOM 791 C CA . GLU A 1 95 ? -15.021 -4.340 -4.515 1.00 95.12 95 GLU A CA 1
ATOM 792 C C . GLU A 1 95 ? -14.272 -5.455 -3.783 1.00 95.12 95 GLU A C 1
ATOM 794 O O . GLU A 1 95 ? -14.812 -6.552 -3.627 1.00 95.12 95 GLU A O 1
ATOM 799 N N . ASP A 1 96 ? -13.048 -5.176 -3.330 1.00 95.31 96 ASP A N 1
ATOM 800 C CA . ASP A 1 96 ? -12.235 -6.161 -2.629 1.00 95.31 96 ASP A CA 1
ATOM 801 C C . ASP A 1 96 ? -12.911 -6.623 -1.336 1.00 95.31 96 ASP A C 1
ATOM 803 O O . ASP A 1 96 ? -13.094 -7.820 -1.130 1.00 95.31 96 ASP A O 1
ATOM 807 N N . ILE A 1 97 ? -13.385 -5.688 -0.514 1.00 94.56 97 ILE A N 1
ATOM 808 C CA . ILE A 1 97 ? -14.095 -6.005 0.727 1.00 94.56 97 ILE A CA 1
ATOM 809 C C . ILE A 1 97 ? -15.323 -6.862 0.458 1.00 94.56 97 ILE A C 1
ATOM 811 O O . ILE A 1 97 ? -15.548 -7.845 1.163 1.00 94.56 97 ILE A O 1
ATOM 815 N N . ALA A 1 98 ? -16.118 -6.517 -0.554 1.00 92.88 98 ALA A N 1
ATOM 816 C CA . ALA A 1 98 ? -17.326 -7.264 -0.879 1.00 92.88 98 ALA A CA 1
ATOM 817 C C . ALA A 1 98 ? -17.034 -8.724 -1.267 1.00 92.88 98 ALA A C 1
ATOM 819 O O . ALA A 1 98 ? -17.900 -9.583 -1.096 1.00 92.88 98 ALA A O 1
ATOM 820 N N . LYS A 1 99 ? -15.837 -9.007 -1.793 1.00 93.19 99 LYS A N 1
ATOM 821 C CA . LYS A 1 99 ? -15.436 -10.334 -2.280 1.00 93.19 99 LYS A CA 1
ATOM 822 C C . LYS A 1 99 ? -14.620 -11.130 -1.266 1.00 93.19 99 LYS A C 1
ATOM 824 O O . LYS A 1 99 ? -14.779 -12.345 -1.191 1.00 93.19 99 LYS A O 1
ATOM 829 N N . ASN A 1 100 ? -13.760 -10.452 -0.512 1.00 94.88 100 ASN A N 1
ATOM 830 C CA . ASN A 1 100 ? -12.659 -11.078 0.210 1.00 94.88 100 ASN A CA 1
ATOM 831 C C . ASN A 1 100 ? -12.721 -10.870 1.725 1.00 94.88 100 ASN A C 1
ATOM 833 O O . ASN A 1 100 ? -11.929 -11.485 2.426 1.00 94.88 100 ASN A O 1
ATOM 837 N N . TYR A 1 101 ? -13.621 -10.033 2.255 1.00 94.12 101 TYR A N 1
ATOM 838 C CA . TYR A 1 101 ? -13.647 -9.738 3.690 1.00 94.12 101 TYR A CA 1
ATOM 839 C C . TYR A 1 101 ? -13.883 -10.987 4.550 1.00 94.12 101 TYR A C 1
ATOM 841 O O . TYR A 1 101 ? -14.882 -11.696 4.401 1.00 94.12 101 TYR A O 1
ATOM 849 N N . ILE A 1 102 ? -12.986 -11.202 5.513 1.00 94.25 102 ILE A N 1
ATOM 850 C CA . ILE A 1 102 ? -13.077 -12.264 6.514 1.00 94.25 102 ILE A CA 1
ATOM 851 C C . ILE A 1 102 ? -13.235 -11.609 7.882 1.00 94.25 102 ILE A C 1
ATOM 853 O O . ILE A 1 102 ? -12.415 -10.797 8.296 1.00 94.25 102 ILE A O 1
ATOM 857 N N . LYS A 1 103 ? -14.296 -11.983 8.603 1.00 88.62 103 LYS A N 1
ATOM 858 C CA . LYS A 1 103 ? -14.686 -11.325 9.858 1.00 88.62 103 LYS A CA 1
ATOM 859 C C . LYS A 1 103 ? -13.586 -11.326 10.924 1.00 88.62 103 LYS A C 1
ATOM 861 O O . LYS A 1 103 ? -13.501 -10.364 11.672 1.00 88.62 103 LYS A O 1
ATOM 866 N N . ASP A 1 104 ? -12.768 -12.370 10.995 1.00 90.25 104 ASP A N 1
ATOM 867 C CA . ASP A 1 104 ? -11.742 -12.526 12.036 1.00 90.25 104 ASP A CA 1
ATOM 868 C C . ASP A 1 104 ? -10.340 -12.057 11.593 1.00 90.25 104 ASP A C 1
ATOM 870 O O . ASP A 1 104 ? -9.373 -12.202 12.345 1.00 90.25 104 ASP A O 1
ATOM 874 N N . GLU A 1 105 ? -10.230 -11.485 10.390 1.00 95.62 105 GLU A N 1
ATOM 875 C CA . GLU A 1 105 ? -9.006 -10.873 9.866 1.00 95.62 105 GLU A CA 1
ATOM 876 C C . GLU A 1 105 ? -9.096 -9.341 9.893 1.00 95.62 105 GLU A C 1
ATOM 878 O O . GLU A 1 105 ? -10.182 -8.756 9.900 1.00 95.62 105 GLU A O 1
ATOM 883 N N . LEU A 1 106 ? -7.932 -8.693 9.920 1.00 97.25 106 LEU A N 1
ATOM 884 C CA . LEU A 1 106 ? -7.764 -7.248 9.839 1.00 97.25 106 LEU A CA 1
ATOM 885 C C . LEU A 1 106 ? -7.246 -6.866 8.461 1.00 97.25 106 LEU A C 1
ATOM 887 O O . LEU A 1 106 ? -6.187 -7.321 8.038 1.00 97.25 106 LEU A O 1
ATOM 891 N N . PHE A 1 107 ? -7.977 -5.997 7.776 1.00 97.75 107 PHE A N 1
ATOM 892 C CA . PHE A 1 107 ? -7.604 -5.526 6.447 1.00 97.75 107 PHE A CA 1
ATOM 893 C C . PHE A 1 107 ? -7.003 -4.127 6.570 1.00 97.75 107 PHE A C 1
ATOM 895 O O . PHE A 1 107 ? -7.647 -3.218 7.093 1.00 97.75 107 PHE A O 1
ATOM 902 N N . VAL A 1 108 ? -5.774 -3.947 6.092 1.00 97.12 108 VAL A N 1
ATOM 903 C CA . VAL A 1 108 ? -5.043 -2.675 6.138 1.00 97.12 108 VAL A CA 1
ATOM 904 C C . VAL A 1 108 ? -4.857 -2.169 4.715 1.00 97.12 108 VAL A C 1
ATOM 906 O O . VAL A 1 108 ? -3.914 -2.557 4.025 1.00 97.12 108 VAL A O 1
ATOM 909 N N . TYR A 1 109 ? -5.761 -1.300 4.270 1.00 96.00 109 TYR A N 1
ATOM 910 C CA . TYR A 1 109 ? -5.680 -0.683 2.952 1.00 96.00 109 TYR A CA 1
ATOM 911 C C . TYR A 1 109 ? -4.724 0.501 2.963 1.00 96.00 109 TYR A C 1
ATOM 913 O O . TYR A 1 109 ? -4.979 1.518 3.611 1.00 96.00 109 TYR A O 1
ATOM 921 N N . TRP A 1 110 ? -3.645 0.376 2.201 1.00 93.38 110 TRP A N 1
ATOM 922 C CA . TRP A 1 110 ? -2.651 1.422 2.007 1.00 93.38 110 TRP A CA 1
ATOM 923 C C . TRP A 1 110 ? -3.164 2.471 1.037 1.00 93.38 110 TRP A C 1
ATOM 925 O O . TRP A 1 110 ? -3.653 2.126 -0.032 1.00 93.38 110 TRP A O 1
ATOM 935 N N . GLY A 1 111 ? -3.062 3.743 1.397 1.00 86.69 111 GLY A N 1
ATOM 936 C CA . GLY A 1 111 ? -3.537 4.854 0.579 1.00 86.69 111 GLY A CA 1
ATOM 937 C C . GLY A 1 111 ? -2.424 5.807 0.183 1.00 86.69 111 GLY A C 1
ATOM 938 O O . GLY A 1 111 ? -1.245 5.466 0.171 1.00 86.69 111 GLY A O 1
ATOM 939 N N . VAL A 1 112 ? -2.829 7.034 -0.125 1.00 77.31 112 VAL A N 1
ATOM 940 C CA . VAL A 1 112 ? -1.923 8.173 -0.225 1.00 77.31 112 VAL A CA 1
ATOM 941 C C . VAL A 1 112 ? -2.388 9.228 0.759 1.00 77.31 112 VAL A C 1
ATOM 943 O O . VAL A 1 112 ? -3.576 9.542 0.827 1.00 77.31 112 VAL A O 1
ATOM 946 N N . GLU A 1 113 ? -1.444 9.791 1.495 1.00 69.44 113 GLU A N 1
ATOM 947 C CA . GLU A 1 113 ? -1.674 10.972 2.308 1.00 69.44 113 GLU A CA 1
ATOM 948 C C . GLU A 1 113 ? -0.698 12.047 1.846 1.00 69.44 113 GLU A C 1
ATOM 950 O O . GLU A 1 113 ? 0.500 11.806 1.695 1.00 69.44 113 GLU A O 1
ATOM 955 N N . HIS A 1 114 ? -1.214 13.236 1.546 1.00 62.62 114 HIS A N 1
ATOM 956 C CA . HIS A 1 114 ? -0.376 14.342 1.112 1.00 62.62 114 HIS A CA 1
ATOM 957 C C . HIS A 1 114 ? -0.919 15.656 1.661 1.00 62.62 114 HIS A C 1
ATOM 959 O O . HIS A 1 114 ? -2.073 16.006 1.429 1.00 62.62 114 HIS A O 1
ATOM 965 N N . ALA A 1 115 ? -0.045 16.451 2.278 1.00 54.28 115 ALA A N 1
ATOM 966 C CA . ALA A 1 115 ? -0.344 17.798 2.772 1.00 54.28 115 ALA A CA 1
ATOM 967 C C . ALA A 1 115 ? -0.465 18.866 1.652 1.00 54.28 115 ALA A C 1
ATOM 969 O O . ALA A 1 115 ? -0.240 20.052 1.884 1.00 54.28 115 ALA A O 1
ATOM 970 N N . CYS A 1 116 ? -0.758 18.464 0.408 1.00 53.25 116 CYS A N 1
ATOM 971 C CA . CYS A 1 116 ? -0.870 19.383 -0.733 1.00 53.25 116 CYS A CA 1
ATOM 972 C C . CYS A 1 116 ? -2.297 19.938 -0.853 1.00 53.25 116 CYS A C 1
ATOM 974 O O . CYS A 1 116 ? -3.236 19.272 -0.429 1.00 53.25 116 CYS A O 1
ATOM 976 N N . PRO A 1 117 ? -2.506 21.091 -1.521 1.00 57.25 117 PRO A N 1
ATOM 977 C CA . PRO A 1 117 ? -3.817 21.750 -1.638 1.00 57.25 117 PRO A CA 1
ATOM 978 C C . PRO A 1 117 ? -4.846 20.988 -2.499 1.00 57.25 117 PRO A C 1
ATOM 980 O O . PRO A 1 117 ? -5.926 21.502 -2.785 1.00 57.25 117 PRO A O 1
ATOM 983 N N . CYS A 1 118 ? -4.514 19.780 -2.954 1.00 68.81 118 CYS A N 1
ATOM 984 C CA . CYS A 1 118 ? -5.455 18.885 -3.610 1.00 68.81 118 CYS A CA 1
ATOM 985 C C . CYS A 1 118 ? -6.462 18.334 -2.586 1.00 68.81 118 CYS A C 1
ATOM 987 O O . CYS A 1 118 ? -6.201 18.294 -1.387 1.00 68.81 118 CYS A O 1
ATOM 989 N N . GLN A 1 119 ? -7.592 17.818 -3.071 1.00 64.69 119 GLN A N 1
ATOM 990 C CA . GLN A 1 119 ? -8.613 17.157 -2.249 1.00 64.69 119 GLN A CA 1
ATOM 991 C C . GLN A 1 119 ? -8.088 15.957 -1.430 1.00 64.69 119 GLN A C 1
ATOM 993 O O . GLN A 1 119 ? -8.807 15.495 -0.553 1.00 64.69 119 GLN A O 1
ATOM 998 N N . ILE A 1 120 ? -6.858 15.479 -1.678 1.00 75.06 120 ILE A N 1
ATOM 999 C CA . ILE A 1 120 ? -6.203 14.385 -0.932 1.00 75.06 120 ILE A CA 1
ATOM 1000 C C . ILE A 1 120 ? -6.113 14.685 0.570 1.00 75.06 120 ILE A C 1
ATOM 1002 O O . ILE A 1 120 ? -6.316 13.782 1.373 1.00 75.06 120 ILE A O 1
ATOM 1006 N N . GLY A 1 121 ? -5.909 15.946 0.969 1.00 76.12 121 GLY A N 1
ATOM 1007 C CA . GLY A 1 121 ? -5.877 16.311 2.392 1.00 76.12 121 GLY A CA 1
ATOM 1008 C C . GLY A 1 121 ? -7.194 16.051 3.139 1.00 76.12 121 GLY A C 1
ATOM 1009 O O . GLY A 1 121 ? -7.181 15.933 4.355 1.00 76.12 121 GLY A O 1
ATOM 1010 N N . ALA A 1 122 ? -8.317 15.929 2.421 1.00 81.81 122 ALA A N 1
ATOM 1011 C CA . ALA A 1 122 ? -9.632 15.613 2.987 1.00 81.81 122 ALA A CA 1
ATOM 1012 C C . ALA A 1 122 ? -9.997 14.119 2.876 1.00 81.81 122 ALA A C 1
ATOM 1014 O O . ALA A 1 122 ? -11.111 13.722 3.217 1.00 81.81 122 ALA A O 1
ATOM 1015 N N . TRP A 1 123 ? -9.104 13.274 2.347 1.00 86.69 123 TRP A N 1
ATOM 1016 C CA . TRP A 1 123 ? -9.376 11.843 2.211 1.00 86.69 123 TRP A CA 1
ATOM 1017 C C . TRP A 1 123 ? -9.519 11.114 3.550 1.00 86.69 123 TRP A C 1
ATOM 1019 O O . TRP A 1 123 ? -10.401 10.260 3.605 1.00 86.69 123 TRP A O 1
ATOM 1029 N N . PRO A 1 124 ? -8.753 11.427 4.617 1.00 85.81 124 PRO A N 1
ATOM 1030 C CA . PRO A 1 124 ? -8.976 10.809 5.925 1.00 85.81 124 PRO A CA 1
ATOM 1031 C C . PRO A 1 124 ? -10.420 10.982 6.420 1.00 85.81 124 PRO A C 1
ATOM 1033 O O . PRO A 1 124 ? -11.070 9.996 6.761 1.00 85.81 124 PRO A O 1
ATOM 1036 N N . ASP A 1 125 ? -10.966 12.200 6.324 1.00 86.94 125 ASP A N 1
ATOM 1037 C CA . ASP A 1 125 ? -12.357 12.496 6.700 1.00 86.94 125 ASP A CA 1
ATOM 1038 C C . ASP A 1 125 ? -13.364 11.738 5.815 1.00 86.94 125 ASP A C 1
ATOM 1040 O O . ASP A 1 125 ? -14.386 11.226 6.279 1.00 86.94 125 ASP A O 1
ATOM 1044 N N . ALA A 1 126 ? -13.084 11.637 4.510 1.00 89.94 126 ALA A N 1
ATOM 1045 C CA . ALA A 1 126 ? -13.926 10.870 3.596 1.00 89.94 126 ALA A CA 1
ATOM 1046 C C . ALA A 1 126 ? -13.932 9.377 3.962 1.00 89.94 126 ALA A C 1
ATOM 1048 O O . ALA A 1 126 ? -14.991 8.745 3.956 1.00 89.94 126 ALA A O 1
ATOM 1049 N N . TRP A 1 127 ? -12.769 8.825 4.314 1.00 91.31 127 TRP A N 1
ATOM 1050 C CA . TRP A 1 127 ? -12.618 7.427 4.700 1.00 91.31 127 TRP A CA 1
ATOM 1051 C C . TRP A 1 127 ? -13.264 7.096 6.039 1.00 91.31 127 TRP A C 1
ATOM 1053 O O . TRP A 1 127 ? -13.788 5.991 6.172 1.00 91.31 127 TRP A O 1
ATOM 1063 N N . GLU A 1 128 ? -13.330 8.037 6.981 1.00 89.38 128 GLU A N 1
ATOM 1064 C CA . GLU A 1 128 ? -14.128 7.879 8.202 1.00 89.38 128 GLU A CA 1
ATOM 1065 C C . GLU A 1 128 ? -15.600 7.620 7.840 1.00 89.38 128 GLU A C 1
ATOM 1067 O O . GLU A 1 128 ? -16.155 6.572 8.177 1.00 89.38 128 GLU A O 1
ATOM 1072 N N . VAL A 1 129 ? -16.198 8.490 7.018 1.00 91.88 129 VAL A N 1
ATOM 1073 C CA . VAL A 1 129 ? -17.593 8.342 6.564 1.00 91.88 129 VAL A CA 1
ATOM 1074 C C . VAL A 1 129 ? -17.795 7.068 5.737 1.00 91.88 129 VAL A C 1
ATOM 1076 O O . VAL A 1 129 ? -18.830 6.403 5.840 1.00 91.88 129 VAL A O 1
ATOM 1079 N N . PHE A 1 130 ? -16.836 6.718 4.883 1.00 93.31 130 PHE A N 1
ATOM 1080 C CA . PHE A 1 130 ? -16.904 5.506 4.069 1.00 93.31 130 PHE A CA 1
ATOM 1081 C C . PHE A 1 130 ? -16.820 4.242 4.924 1.00 93.31 130 PHE A C 1
ATOM 1083 O O . PHE A 1 130 ? -17.576 3.302 4.680 1.00 93.31 130 PHE A O 1
ATOM 1090 N N . SER A 1 131 ? -15.972 4.232 5.953 1.00 92.75 131 SER A N 1
ATOM 1091 C CA . SER A 1 131 ? -15.829 3.099 6.867 1.00 92.75 131 SER A CA 1
ATOM 1092 C C . SER A 1 131 ? -17.143 2.783 7.583 1.00 92.75 131 SER A C 1
ATOM 1094 O O . SER A 1 131 ? -17.559 1.624 7.611 1.00 92.75 131 SER A O 1
ATOM 1096 N N . GLU A 1 132 ? -17.866 3.808 8.047 1.00 91.12 132 GLU A N 1
ATOM 1097 C CA . GLU A 1 132 ? -19.179 3.654 8.679 1.00 91.12 132 GLU A CA 1
ATOM 1098 C C . GLU A 1 132 ? -20.229 3.099 7.713 1.00 91.12 132 GLU A C 1
ATOM 1100 O O . GLU A 1 132 ? -21.070 2.284 8.099 1.00 91.12 132 GLU A O 1
ATOM 1105 N N . ARG A 1 133 ? -20.197 3.539 6.447 1.00 91.88 133 ARG A N 1
ATOM 1106 C CA . ARG A 1 133 ? -21.120 3.067 5.402 1.00 91.88 133 ARG A CA 1
ATOM 1107 C C . ARG A 1 133 ? -20.867 1.615 5.026 1.00 91.88 133 ARG A C 1
ATOM 1109 O O . ARG A 1 133 ? -21.827 0.885 4.797 1.00 91.88 133 ARG A O 1
ATOM 1116 N N . ILE A 1 134 ? -19.599 1.215 4.946 1.00 93.19 134 ILE A N 1
ATOM 1117 C CA . ILE A 1 134 ? -19.211 -0.175 4.683 1.00 93.19 134 ILE A CA 1
ATOM 1118 C C . ILE A 1 134 ? -19.557 -1.047 5.895 1.00 93.19 134 ILE A C 1
ATOM 1120 O O . ILE A 1 134 ? -20.024 -2.169 5.728 1.00 93.19 134 ILE A O 1
ATOM 1124 N N . GLY A 1 135 ? -19.385 -0.521 7.110 1.00 92.00 135 GLY A N 1
ATOM 1125 C CA . GLY A 1 135 ? -19.843 -1.156 8.344 1.00 92.00 135 GLY A CA 1
ATOM 1126 C C . GLY A 1 135 ? -19.009 -2.357 8.791 1.00 92.00 135 GLY A C 1
ATOM 1127 O O . GLY A 1 135 ? -19.451 -3.102 9.666 1.00 92.00 135 GLY A O 1
ATOM 1128 N N . ASN A 1 136 ? -17.810 -2.540 8.229 1.00 93.75 136 ASN A N 1
ATOM 1129 C CA . ASN A 1 136 ? -16.892 -3.610 8.615 1.00 93.75 136 ASN A CA 1
ATOM 1130 C C . ASN A 1 136 ? -15.902 -3.113 9.684 1.00 93.75 136 ASN A C 1
ATOM 1132 O O . ASN A 1 136 ? -15.072 -2.256 9.383 1.00 93.75 136 ASN A O 1
ATOM 1136 N N . PRO A 1 137 ? -15.965 -3.639 10.922 1.00 92.88 137 PRO A N 1
ATOM 1137 C CA . PRO A 1 137 ? -15.207 -3.109 12.060 1.00 92.88 137 PRO A CA 1
ATOM 1138 C C . PRO A 1 137 ? -13.712 -3.453 12.042 1.00 92.88 137 PRO A C 1
ATOM 1140 O O . PRO A 1 137 ? -12.954 -2.881 12.817 1.00 92.88 137 PRO A O 1
ATOM 1143 N N . ASN A 1 138 ? -13.281 -4.378 11.180 1.00 95.94 138 ASN A N 1
ATOM 1144 C CA . ASN A 1 138 ? -11.911 -4.905 11.159 1.00 95.94 138 ASN A CA 1
ATOM 1145 C C . ASN A 1 138 ? -11.150 -4.440 9.909 1.00 95.94 138 ASN A C 1
ATOM 1147 O O . ASN A 1 138 ? -10.476 -5.221 9.241 1.00 95.94 138 ASN A O 1
ATOM 1151 N N . VAL A 1 139 ? -11.313 -3.167 9.555 1.00 96.00 139 VAL A N 1
ATOM 1152 C CA . VAL A 1 139 ? -10.697 -2.580 8.364 1.00 96.00 139 VAL A CA 1
ATOM 1153 C C . VAL A 1 139 ? -10.126 -1.208 8.696 1.00 96.00 139 VAL A C 1
ATOM 1155 O O . VAL A 1 139 ? -10.830 -0.373 9.262 1.00 96.00 139 VAL A O 1
ATOM 1158 N N . LEU A 1 140 ? -8.873 -0.975 8.307 1.00 95.06 140 LEU A N 1
ATOM 1159 C CA . LEU A 1 140 ? -8.254 0.344 8.254 1.00 95.06 140 LEU A CA 1
ATOM 1160 C C . LEU A 1 140 ? -8.163 0.785 6.798 1.0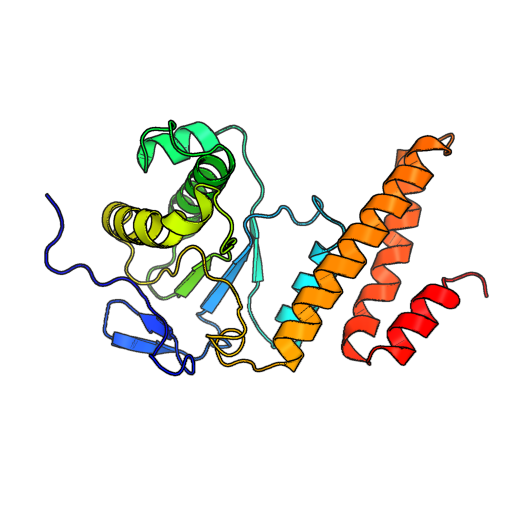0 95.06 140 LEU A C 1
ATOM 1162 O O . LEU A 1 140 ? -7.666 0.043 5.949 1.00 95.06 140 LEU A O 1
ATOM 1166 N N . TYR A 1 141 ? -8.626 1.998 6.519 1.00 92.88 141 TYR A N 1
ATOM 1167 C CA . TYR A 1 141 ? -8.596 2.578 5.181 1.00 92.88 141 TYR A CA 1
ATOM 1168 C C . TYR A 1 141 ? -7.560 3.685 5.079 1.00 92.88 141 TYR A C 1
ATOM 1170 O O . TYR A 1 141 ? -7.354 4.436 6.028 1.00 92.88 141 TYR A O 1
ATOM 1178 N N . SER A 1 142 ? -6.971 3.813 3.889 1.00 88.38 142 SER A N 1
ATOM 1179 C CA . SER A 1 142 ? -6.053 4.894 3.529 1.00 88.38 142 SER A CA 1
ATOM 1180 C C . SER A 1 142 ? -4.880 5.070 4.495 1.00 88.38 142 SER A C 1
ATOM 1182 O O . SER A 1 142 ? -4.460 6.188 4.787 1.00 88.38 142 SER A O 1
ATOM 1184 N N . VAL A 1 143 ? -4.340 3.953 4.973 1.00 91.94 143 VAL A N 1
ATOM 1185 C CA . VAL A 1 143 ? -3.165 3.932 5.838 1.00 91.94 143 VAL A CA 1
ATOM 1186 C C . VAL A 1 143 ? -1.947 4.413 5.055 1.00 91.94 143 VAL A C 1
ATOM 1188 O O . VAL A 1 143 ? -1.706 3.971 3.930 1.00 91.94 143 VAL A O 1
ATOM 1191 N N . PHE A 1 144 ? -1.172 5.316 5.648 1.00 89.62 144 PHE A N 1
ATOM 1192 C CA . PHE A 1 144 ? 0.031 5.867 5.039 1.00 89.62 144 PHE A CA 1
ATOM 1193 C C . PHE A 1 144 ? 1.120 6.083 6.091 1.00 89.62 144 PHE A C 1
ATOM 1195 O O . PHE A 1 144 ? 0.840 6.374 7.253 1.00 89.62 144 PHE A O 1
ATOM 1202 N N . THR A 1 145 ? 2.381 5.912 5.705 1.00 90.50 145 THR A N 1
ATOM 1203 C CA . THR A 1 145 ? 3.522 6.110 6.606 1.00 90.50 145 THR A CA 1
ATOM 1204 C C . THR A 1 145 ? 4.019 7.545 6.534 1.00 90.50 145 THR A C 1
ATOM 1206 O O . THR A 1 145 ? 4.340 8.026 5.448 1.00 90.50 145 THR A O 1
ATOM 1209 N N . THR A 1 146 ? 4.168 8.199 7.681 1.00 89.69 146 THR A N 1
ATOM 1210 C CA . THR A 1 146 ? 4.710 9.556 7.780 1.00 89.69 146 THR A CA 1
ATOM 1211 C C . THR A 1 146 ? 5.756 9.647 8.888 1.00 89.69 146 THR A C 1
ATOM 1213 O O . THR A 1 146 ? 5.938 8.721 9.682 1.00 89.69 146 THR A O 1
ATOM 1216 N N . LEU A 1 147 ? 6.463 10.776 8.961 1.00 90.19 147 LEU A N 1
ATOM 1217 C CA . LEU A 1 147 ? 7.371 11.024 10.078 1.00 90.19 147 LEU A CA 1
ATOM 1218 C C . LEU A 1 147 ? 6.591 11.184 11.394 1.00 90.19 147 LEU A C 1
ATOM 1220 O O . LEU A 1 147 ? 7.035 10.697 12.431 1.00 90.19 147 LEU A O 1
ATOM 1224 N N . GLU A 1 148 ? 5.423 11.827 11.345 1.00 89.06 148 GLU A N 1
ATOM 1225 C CA . GLU A 1 148 ? 4.559 12.107 12.496 1.00 89.06 148 GLU A CA 1
ATOM 1226 C C . GLU A 1 148 ? 4.033 10.827 13.150 1.00 89.06 148 GLU A C 1
ATOM 1228 O O . GLU A 1 148 ? 3.956 10.760 14.374 1.00 89.06 148 GLU A O 1
ATOM 1233 N N . ASN A 1 149 ? 3.726 9.797 12.356 1.00 91.00 149 ASN A N 1
ATOM 1234 C CA . ASN A 1 149 ? 3.297 8.494 12.868 1.00 91.00 149 ASN A CA 1
ATOM 1235 C C . ASN A 1 149 ? 4.451 7.500 13.087 1.00 91.00 149 ASN A C 1
ATOM 1237 O O . ASN A 1 149 ? 4.217 6.303 13.272 1.00 91.00 149 ASN A O 1
ATOM 1241 N N . ASN A 1 150 ? 5.702 7.982 13.062 1.00 93.12 150 ASN A N 1
ATOM 1242 C CA . ASN A 1 150 ? 6.909 7.161 13.173 1.00 93.12 150 ASN A CA 1
ATOM 1243 C C . ASN A 1 150 ? 6.889 5.962 12.200 1.00 93.12 150 ASN A C 1
ATOM 1245 O O . ASN A 1 150 ? 7.269 4.844 12.558 1.00 93.12 150 ASN A O 1
ATOM 1249 N N . TYR A 1 151 ? 6.402 6.194 10.978 1.00 93.75 151 TYR A N 1
ATOM 1250 C CA . TYR A 1 151 ? 6.187 5.184 9.945 1.00 93.75 151 TYR A CA 1
ATOM 1251 C C . TYR A 1 151 ? 5.342 4.008 10.454 1.00 93.75 151 TYR A C 1
ATOM 1253 O O . TYR A 1 151 ? 5.746 2.851 10.357 1.00 93.75 151 TYR A O 1
ATOM 1261 N N . LEU A 1 152 ? 4.178 4.319 11.032 1.00 93.06 152 LEU A N 1
ATOM 1262 C CA . LEU A 1 152 ? 3.265 3.366 11.680 1.00 93.06 152 LEU A CA 1
ATOM 1263 C C . LEU A 1 152 ? 3.960 2.560 12.791 1.00 93.06 152 LEU A C 1
ATOM 1265 O O . LEU A 1 152 ? 3.844 1.336 12.875 1.00 93.06 152 LEU A O 1
ATOM 1269 N N . GLY A 1 153 ? 4.770 3.251 13.594 1.00 93.44 153 GLY A N 1
ATOM 1270 C CA . GLY A 1 153 ? 5.548 2.645 14.675 1.00 93.44 153 GLY A CA 1
ATOM 1271 C C . GLY A 1 153 ? 6.743 1.793 14.223 1.00 93.44 153 GLY A C 1
ATOM 1272 O O . GLY A 1 153 ? 7.462 1.279 15.077 1.00 93.44 153 GLY A O 1
ATOM 1273 N N . GLN A 1 154 ? 7.002 1.658 12.916 1.00 93.88 154 GLN A N 1
ATOM 1274 C CA . GLN A 1 154 ? 8.091 0.822 12.386 1.00 93.88 154 GLN A CA 1
ATOM 1275 C C . GLN A 1 154 ? 9.442 1.532 12.308 1.00 93.88 154 GLN A C 1
ATOM 1277 O O . GLN A 1 154 ? 10.470 0.910 12.029 1.00 93.88 154 GLN A O 1
ATOM 1282 N N . GLY A 1 155 ? 9.457 2.839 12.559 1.00 94.50 155 GLY A N 1
ATOM 1283 C CA . GLY A 1 155 ? 10.674 3.624 12.607 1.00 94.50 155 GLY A CA 1
ATOM 1284 C C . GLY A 1 155 ? 11.243 3.993 11.239 1.00 94.50 155 GLY A C 1
ATOM 1285 O O . GLY A 1 155 ? 10.759 3.612 10.173 1.00 94.50 155 GLY A O 1
ATOM 1286 N N . LEU A 1 156 ? 12.312 4.785 11.296 1.00 94.19 1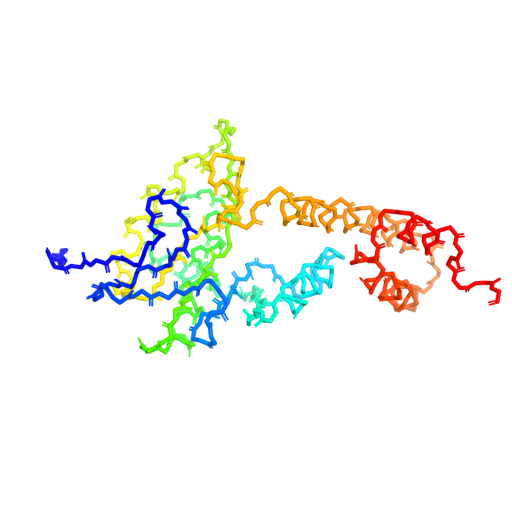56 LEU A N 1
ATOM 1287 C CA . LEU A 1 156 ? 12.889 5.455 10.134 1.00 94.19 156 LEU A CA 1
ATOM 1288 C C . LEU A 1 156 ? 13.410 4.495 9.057 1.00 94.19 156 LEU A C 1
ATOM 1290 O O . LEU A 1 156 ? 13.337 4.829 7.879 1.00 94.19 156 LEU A O 1
ATOM 1294 N N . GLU A 1 157 ? 13.931 3.326 9.432 1.00 92.62 157 GLU A N 1
ATOM 1295 C CA . GLU A 1 157 ? 14.445 2.361 8.451 1.00 92.62 157 GLU A CA 1
ATOM 1296 C C . GLU A 1 157 ? 13.325 1.810 7.561 1.00 92.62 157 GLU A C 1
ATOM 1298 O O . GLU A 1 157 ? 13.500 1.739 6.351 1.00 92.62 157 GLU A O 1
ATOM 1303 N N . PHE A 1 158 ? 12.133 1.544 8.111 1.00 93.75 158 PHE A N 1
ATOM 1304 C CA . PHE A 1 158 ? 10.982 1.170 7.284 1.00 93.75 158 PHE A CA 1
ATOM 1305 C C . PHE A 1 158 ? 10.572 2.298 6.335 1.00 93.75 158 PHE A C 1
ATOM 1307 O O . PHE A 1 158 ? 10.340 2.060 5.152 1.00 93.75 158 PHE A O 1
ATOM 1314 N N . GLY A 1 159 ? 10.555 3.537 6.829 1.00 93.38 159 GLY A N 1
ATOM 1315 C CA . GLY A 1 159 ? 10.322 4.708 5.989 1.00 93.38 159 GLY A CA 1
ATOM 1316 C C . GLY A 1 159 ? 11.308 4.823 4.827 1.00 93.38 159 GLY A C 1
ATOM 1317 O O . GLY A 1 159 ? 10.903 5.051 3.687 1.00 93.38 159 GLY A O 1
ATOM 1318 N N . LYS A 1 160 ? 12.602 4.622 5.100 1.00 93.25 160 LYS A N 1
ATOM 1319 C CA . LYS A 1 160 ? 13.655 4.610 4.076 1.00 93.25 160 LYS A CA 1
ATOM 1320 C C . LYS A 1 160 ? 13.449 3.495 3.060 1.00 93.25 160 LYS A C 1
ATOM 1322 O O . LYS A 1 160 ? 13.594 3.765 1.871 1.00 93.25 160 LYS A O 1
ATOM 1327 N N . ASP A 1 161 ? 13.101 2.287 3.497 1.00 93.56 161 ASP A N 1
ATOM 1328 C CA . ASP A 1 161 ? 12.851 1.158 2.598 1.00 93.56 161 ASP A CA 1
A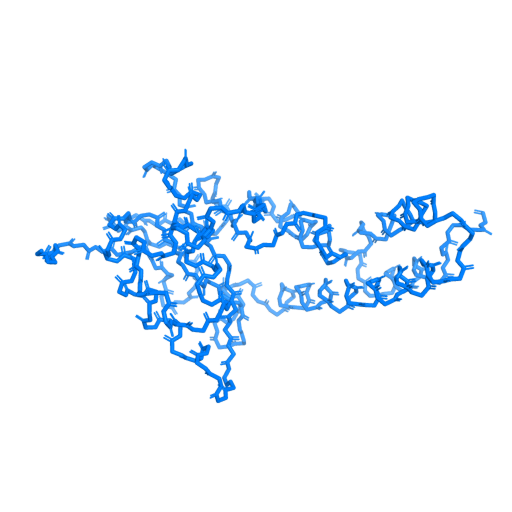TOM 1329 C C . ASP A 1 161 ? 11.706 1.479 1.626 1.00 93.56 161 ASP A C 1
ATOM 1331 O O . ASP A 1 161 ? 11.870 1.342 0.414 1.00 93.56 161 ASP A O 1
ATOM 1335 N N . ILE A 1 162 ? 10.576 1.984 2.139 1.00 93.31 162 ILE A N 1
ATOM 1336 C CA . ILE A 1 162 ? 9.406 2.355 1.327 1.00 93.31 162 ILE A CA 1
ATOM 1337 C C . ILE A 1 162 ? 9.761 3.451 0.316 1.00 93.31 162 ILE A C 1
ATOM 1339 O O . ILE A 1 162 ? 9.476 3.309 -0.872 1.00 93.31 162 ILE A O 1
ATOM 1343 N N . VAL A 1 163 ? 10.428 4.524 0.755 1.00 92.44 163 VAL A N 1
ATOM 1344 C CA . VAL A 1 163 ? 10.859 5.606 -0.148 1.00 92.44 163 VAL A CA 1
ATOM 1345 C C . VAL A 1 163 ? 11.834 5.083 -1.205 1.00 92.44 163 VAL A C 1
ATOM 1347 O O . VAL A 1 163 ? 11.700 5.422 -2.378 1.00 92.44 163 VAL A O 1
ATOM 1350 N N . THR A 1 164 ? 12.780 4.225 -0.819 1.00 93.31 164 THR A N 1
ATOM 1351 C CA . THR A 1 164 ? 13.745 3.626 -1.752 1.00 93.31 164 THR A CA 1
ATOM 1352 C C . THR A 1 164 ? 13.038 2.766 -2.796 1.00 93.31 164 THR A C 1
ATOM 1354 O O . THR A 1 164 ? 13.364 2.870 -3.974 1.00 93.31 164 THR A O 1
ATOM 1357 N N . ALA A 1 165 ? 12.040 1.969 -2.402 1.00 93.50 165 ALA A N 1
ATOM 1358 C CA . ALA A 1 165 ? 11.247 1.164 -3.329 1.00 93.50 165 ALA A CA 1
ATOM 1359 C C . ALA A 1 165 ? 10.533 2.021 -4.384 1.00 93.50 165 ALA A C 1
ATOM 1361 O O . ALA A 1 165 ? 10.587 1.692 -5.567 1.00 93.50 165 ALA A O 1
ATOM 1362 N N . PHE A 1 166 ? 9.912 3.133 -3.979 1.00 92.25 166 PHE A N 1
ATOM 1363 C CA . PHE A 1 166 ? 9.252 4.039 -4.923 1.00 92.25 166 PHE A CA 1
ATOM 1364 C C . PHE A 1 166 ? 10.240 4.762 -5.839 1.00 92.25 166 PHE A C 1
ATOM 1366 O O . PHE A 1 166 ? 10.001 4.824 -7.040 1.00 92.25 166 PHE A O 1
ATOM 1373 N N . VAL A 1 167 ? 11.361 5.258 -5.306 1.00 93.25 167 VAL A N 1
ATOM 1374 C CA . VAL A 1 167 ? 12.393 5.930 -6.114 1.00 93.25 167 VAL A CA 1
ATOM 1375 C C . VAL A 1 167 ? 13.012 4.973 -7.133 1.00 93.25 167 VAL A C 1
ATOM 1377 O O . VAL A 1 167 ? 13.183 5.338 -8.291 1.00 93.25 167 VAL A O 1
ATOM 1380 N N . LEU A 1 168 ? 13.333 3.742 -6.728 1.00 93.50 168 LEU A N 1
ATOM 1381 C CA . LEU A 1 168 ? 13.825 2.728 -7.659 1.00 93.50 168 LEU A CA 1
ATOM 1382 C C . LEU A 1 168 ? 12.773 2.392 -8.711 1.00 93.50 168 LEU A C 1
ATOM 1384 O O . LEU A 1 168 ? 13.108 2.332 -9.887 1.00 93.50 168 LEU A O 1
ATOM 1388 N N . GLY A 1 169 ? 11.524 2.181 -8.295 1.00 94.19 169 GLY A N 1
ATOM 1389 C CA . GLY A 1 169 ? 10.428 1.877 -9.205 1.00 94.19 169 GLY A CA 1
ATOM 1390 C C . GLY A 1 169 ? 10.253 2.933 -10.290 1.00 94.19 169 GLY A C 1
ATOM 1391 O O . GLY A 1 169 ? 10.208 2.571 -11.457 1.00 94.19 169 GLY A O 1
ATOM 1392 N N . ASP A 1 170 ? 10.254 4.213 -9.917 1.00 93.88 170 ASP A N 1
ATOM 1393 C CA . ASP A 1 170 ? 10.163 5.344 -10.849 1.00 93.88 170 ASP A CA 1
ATOM 1394 C C . ASP A 1 170 ? 11.329 5.353 -11.856 1.00 93.88 170 ASP A C 1
ATOM 1396 O O . ASP A 1 170 ? 11.123 5.420 -13.066 1.00 93.88 170 ASP A O 1
ATOM 1400 N N . LEU A 1 171 ? 12.563 5.153 -11.378 1.00 94.31 171 LEU A N 1
ATOM 1401 C CA . LEU A 1 171 ? 13.741 5.044 -12.246 1.00 94.31 171 LEU A CA 1
ATOM 1402 C C . LEU A 1 171 ? 13.680 3.831 -13.190 1.00 94.31 171 LEU A C 1
ATOM 1404 O O . LEU A 1 171 ? 14.104 3.921 -14.345 1.00 94.31 171 LEU A O 1
ATOM 1408 N N . PHE A 1 172 ? 13.176 2.688 -12.717 1.00 95.19 172 PHE A N 1
ATOM 1409 C CA . PHE A 1 172 ? 12.977 1.510 -13.561 1.00 95.19 172 PHE A CA 1
ATOM 1410 C C . PHE A 1 172 ? 11.845 1.734 -14.570 1.00 95.19 172 PHE A C 1
ATOM 1412 O O . PHE A 1 172 ? 12.004 1.347 -15.723 1.00 95.19 172 PHE A O 1
ATOM 1419 N N . ASP A 1 173 ? 10.759 2.414 -14.199 1.00 94.31 173 ASP A N 1
ATOM 1420 C CA . ASP A 1 173 ? 9.697 2.790 -15.134 1.00 94.31 173 ASP A CA 1
ATOM 1421 C C . ASP A 1 173 ? 10.271 3.667 -16.265 1.00 94.31 173 ASP A C 1
ATOM 1423 O O . ASP A 1 173 ? 10.057 3.371 -17.443 1.00 94.31 173 ASP A O 1
ATOM 1427 N N . GLU A 1 174 ? 11.075 4.689 -15.948 1.00 94.81 174 GLU A N 1
ATOM 1428 C CA . GLU A 1 174 ? 11.746 5.519 -16.962 1.00 94.81 174 GLU A CA 1
ATOM 1429 C C . GLU A 1 174 ? 12.655 4.696 -17.891 1.00 94.81 174 GLU A C 1
ATOM 1431 O O . GLU A 1 174 ? 12.616 4.856 -19.117 1.00 94.81 174 GLU A O 1
ATOM 1436 N N . ALA A 1 175 ? 13.461 3.796 -17.324 1.00 94.19 175 ALA A N 1
ATOM 1437 C CA . ALA A 1 175 ? 14.370 2.947 -18.087 1.00 94.19 175 ALA A CA 1
ATOM 1438 C C . ALA A 1 175 ? 13.622 1.954 -18.996 1.00 94.19 175 ALA A C 1
ATOM 1440 O O . ALA A 1 175 ? 13.997 1.785 -20.161 1.00 94.19 175 ALA A O 1
ATOM 1441 N N . GLU A 1 176 ? 12.545 1.338 -18.503 1.00 94.94 176 GLU A N 1
ATOM 1442 C CA . GLU A 1 176 ? 11.691 0.433 -19.275 1.00 94.94 176 GLU A CA 1
ATOM 1443 C C . GLU A 1 176 ? 11.051 1.167 -20.455 1.00 94.94 176 GLU A C 1
ATOM 1445 O O . GLU A 1 176 ? 11.077 0.688 -21.593 1.00 94.94 176 GLU A O 1
ATOM 1450 N N . TRP A 1 177 ? 10.506 2.361 -20.211 1.00 93.94 177 TRP A N 1
ATOM 1451 C CA . TRP A 1 177 ? 9.889 3.171 -21.256 1.00 93.94 177 TRP A CA 1
ATOM 1452 C C . TRP A 1 177 ? 10.898 3.612 -22.312 1.00 93.94 177 TRP A C 1
ATOM 1454 O O . TRP A 1 177 ? 10.603 3.521 -23.507 1.00 93.94 177 TRP A O 1
ATOM 1464 N N . ALA A 1 178 ? 12.099 4.026 -21.906 1.00 95.50 178 ALA A N 1
ATOM 1465 C CA . ALA A 1 178 ? 13.174 4.338 -22.842 1.00 95.50 178 ALA A CA 1
ATOM 1466 C C . ALA A 1 178 ? 13.522 3.121 -23.718 1.00 95.50 178 ALA A C 1
ATOM 1468 O O . ALA A 1 178 ? 13.625 3.251 -24.941 1.00 95.50 178 ALA A O 1
ATOM 1469 N N . LEU A 1 179 ? 13.624 1.930 -23.119 1.00 94.88 179 LEU A N 1
ATOM 1470 C CA . LEU A 1 179 ? 13.908 0.684 -23.829 1.00 94.88 179 LEU A CA 1
ATOM 1471 C C . LEU A 1 179 ? 12.788 0.308 -24.816 1.00 94.88 179 LEU A C 1
ATOM 1473 O O . LEU A 1 179 ? 13.064 -0.032 -25.969 1.00 94.88 179 LEU A O 1
ATOM 1477 N N . LYS A 1 180 ? 11.517 0.429 -24.412 1.00 93.81 180 LYS A N 1
ATOM 1478 C CA . LYS A 1 180 ? 10.337 0.195 -25.271 1.00 93.81 180 LYS A CA 1
ATOM 1479 C C . LYS A 1 180 ? 10.285 1.124 -26.487 1.00 93.81 180 LYS A C 1
ATOM 1481 O O . LYS A 1 180 ? 9.701 0.765 -27.509 1.00 93.81 180 LYS A O 1
ATOM 1486 N N . ILE A 1 181 ? 10.848 2.328 -26.392 1.00 95.88 181 ILE A N 1
ATOM 1487 C CA . ILE A 1 181 ? 10.865 3.296 -27.499 1.00 95.88 181 ILE A CA 1
ATOM 1488 C C . ILE A 1 181 ? 11.922 2.932 -28.549 1.00 95.88 181 ILE A C 1
ATOM 1490 O O . ILE A 1 181 ? 11.674 3.114 -29.741 1.00 95.88 181 ILE A O 1
ATOM 1494 N N . ILE A 1 182 ? 13.084 2.428 -28.125 1.00 96.00 182 ILE A N 1
ATOM 1495 C CA . ILE A 1 182 ? 14.227 2.156 -29.017 1.00 96.00 182 ILE A CA 1
ATOM 1496 C C . ILE A 1 182 ? 14.291 0.710 -29.528 1.00 96.00 182 ILE A C 1
ATOM 1498 O O . ILE A 1 182 ? 15.054 0.422 -30.450 1.00 96.00 182 ILE A O 1
ATOM 1502 N N . SER A 1 183 ? 13.534 -0.203 -28.921 1.00 96.56 183 SER A N 1
ATOM 1503 C CA . SER A 1 183 ? 13.521 -1.624 -29.275 1.00 96.56 183 SER A CA 1
ATOM 1504 C C . SER A 1 183 ? 12.720 -1.905 -30.549 1.00 96.56 183 SER A C 1
ATOM 1506 O O . SER A 1 183 ? 11.714 -1.258 -30.843 1.00 96.56 183 SER A O 1
ATOM 1508 N N . LEU A 1 184 ? 13.181 -2.901 -31.314 1.00 95.00 184 LEU A N 1
ATOM 1509 C CA . LEU A 1 184 ? 12.447 -3.433 -32.468 1.00 95.00 184 LEU A CA 1
ATOM 1510 C C . LEU A 1 184 ? 11.270 -4.307 -32.017 1.00 95.00 184 LEU A C 1
ATOM 1512 O O . LEU A 1 184 ? 10.177 -4.185 -32.568 1.00 95.00 184 LEU A O 1
ATOM 1516 N N . ASP A 1 185 ? 11.500 -5.147 -31.006 1.00 96.62 185 ASP A N 1
ATOM 1517 C CA . ASP A 1 185 ? 10.477 -5.935 -30.324 1.00 96.62 185 ASP A CA 1
ATOM 1518 C C . ASP A 1 185 ? 10.315 -5.416 -28.891 1.00 96.62 185 ASP A C 1
ATOM 1520 O O . ASP A 1 185 ? 11.213 -5.536 -28.057 1.00 96.62 185 ASP A O 1
ATOM 1524 N N . LYS A 1 186 ? 9.169 -4.787 -28.627 1.00 95.38 186 LYS A N 1
ATOM 1525 C CA . LYS A 1 186 ? 8.885 -4.148 -27.340 1.00 95.38 186 LYS A CA 1
ATOM 1526 C C . LYS A 1 186 ? 8.551 -5.160 -26.256 1.00 95.38 186 LYS A C 1
ATOM 1528 O O . LYS A 1 186 ? 8.885 -4.920 -25.099 1.00 95.38 186 LYS A O 1
ATOM 1533 N N . GLU A 1 187 ? 7.882 -6.251 -26.615 1.00 94.25 187 GLU A N 1
ATOM 1534 C CA . GLU A 1 187 ? 7.453 -7.266 -25.652 1.00 94.25 187 GLU A CA 1
ATOM 1535 C C . GLU A 1 187 ? 8.666 -8.060 -25.175 1.00 94.25 187 GLU A C 1
ATOM 1537 O O . GLU A 1 187 ? 8.869 -8.203 -23.970 1.00 94.25 187 GLU A O 1
ATOM 1542 N N . GLU A 1 188 ? 9.538 -8.472 -26.102 1.00 94.50 188 GLU A N 1
ATOM 1543 C CA . GLU A 1 188 ? 10.808 -9.120 -25.759 1.00 94.50 188 GLU A CA 1
ATOM 1544 C C . GLU A 1 188 ? 11.680 -8.203 -24.890 1.00 94.50 188 GLU A C 1
ATOM 1546 O O . GLU A 1 188 ? 12.167 -8.619 -23.839 1.00 94.50 188 GLU A O 1
ATOM 1551 N N . ALA A 1 189 ? 11.830 -6.933 -25.281 1.00 94.25 189 ALA A N 1
ATOM 1552 C CA . ALA A 1 189 ? 12.623 -5.971 -24.523 1.00 94.25 189 ALA A CA 1
ATOM 1553 C C . ALA A 1 189 ? 12.084 -5.749 -23.101 1.00 94.25 189 ALA A C 1
ATOM 1555 O O . ALA A 1 189 ? 12.867 -5.685 -22.153 1.00 94.25 189 ALA A O 1
ATOM 1556 N N . SER A 1 190 ? 10.761 -5.669 -22.943 1.00 92.44 190 SER A N 1
ATOM 1557 C CA . SER A 1 190 ? 10.118 -5.528 -21.629 1.00 92.44 190 SER A CA 1
ATOM 1558 C C . SER A 1 190 ? 10.302 -6.782 -20.779 1.00 92.44 190 SER A C 1
ATOM 1560 O O . SER A 1 190 ? 10.582 -6.671 -19.589 1.00 92.44 190 SER A O 1
ATOM 1562 N N . GLY A 1 191 ? 10.208 -7.969 -21.387 1.00 93.25 191 GLY A N 1
ATOM 1563 C CA . GLY A 1 191 ? 10.460 -9.243 -20.714 1.00 93.25 191 GLY A CA 1
ATOM 1564 C C . GLY A 1 191 ? 11.882 -9.328 -20.160 1.00 93.25 191 GLY A C 1
ATOM 1565 O O . GLY A 1 191 ? 12.059 -9.559 -18.966 1.00 93.25 191 GLY A O 1
ATOM 1566 N N . ILE A 1 192 ? 12.885 -9.042 -20.998 1.00 93.88 192 ILE A N 1
ATOM 1567 C CA . ILE A 1 192 ? 14.295 -9.012 -20.580 1.00 93.88 192 ILE A CA 1
ATOM 1568 C C . ILE A 1 192 ? 14.496 -7.978 -19.469 1.00 93.88 192 ILE A C 1
ATOM 1570 O O . ILE A 1 192 ? 15.080 -8.285 -18.435 1.00 93.88 192 ILE A O 1
ATOM 1574 N N . PHE A 1 193 ? 13.985 -6.758 -19.646 1.00 94.31 193 PHE A N 1
ATOM 1575 C CA . PHE A 1 193 ? 14.110 -5.707 -18.638 1.00 94.31 193 PHE A CA 1
ATOM 1576 C C . PHE A 1 193 ? 13.526 -6.123 -17.285 1.00 94.31 193 PHE A C 1
ATOM 1578 O O . PHE A 1 193 ? 14.167 -5.938 -16.250 1.00 94.31 193 PHE A O 1
ATOM 1585 N N . HIS A 1 194 ? 12.328 -6.709 -17.291 1.00 93.44 194 HIS A N 1
ATOM 1586 C CA . HIS A 1 194 ? 11.663 -7.164 -16.080 1.00 93.44 194 HIS A CA 1
ATOM 1587 C C . HIS A 1 194 ? 12.473 -8.254 -15.368 1.00 93.44 194 HIS A C 1
ATOM 1589 O O . HIS A 1 194 ? 12.689 -8.166 -14.158 1.00 93.44 194 HIS A O 1
ATOM 1595 N N . GLU A 1 195 ? 12.983 -9.244 -16.107 1.00 93.75 195 GLU A N 1
ATOM 1596 C CA . GLU A 1 195 ? 13.864 -10.283 -15.558 1.00 93.75 195 GLU A CA 1
ATOM 1597 C C . GLU A 1 195 ? 15.124 -9.694 -14.915 1.00 93.75 195 GLU A C 1
ATOM 1599 O O . GLU A 1 195 ? 15.556 -10.158 -13.857 1.00 93.75 195 GLU A O 1
ATOM 1604 N N . GLU A 1 196 ? 15.703 -8.658 -15.524 1.00 92.25 196 GLU A N 1
ATOM 1605 C CA . GLU A 1 196 ? 16.885 -7.987 -14.992 1.00 92.25 196 GLU A CA 1
ATOM 1606 C C . GLU A 1 196 ? 16.598 -7.161 -13.741 1.00 92.25 196 GLU A C 1
ATOM 1608 O O . GLU A 1 196 ? 17.327 -7.252 -12.748 1.00 92.25 196 GLU A O 1
ATOM 1613 N N . MET A 1 197 ? 15.502 -6.408 -13.743 1.00 93.50 197 MET A N 1
ATOM 1614 C CA . MET A 1 197 ? 15.066 -5.629 -12.588 1.00 93.50 197 MET A CA 1
ATOM 1615 C C . MET A 1 197 ? 14.792 -6.532 -11.376 1.00 93.50 197 MET A C 1
ATOM 1617 O O . MET A 1 197 ? 15.239 -6.229 -10.266 1.00 93.50 197 MET A O 1
ATOM 1621 N N . LEU A 1 198 ? 14.163 -7.697 -11.575 1.00 93.31 198 LEU A N 1
ATOM 1622 C CA . LEU A 1 198 ? 13.882 -8.637 -10.485 1.00 93.31 198 LEU A CA 1
ATOM 1623 C C . LEU A 1 198 ? 15.148 -9.151 -9.776 1.00 93.31 198 LEU A C 1
ATOM 1625 O O . LEU A 1 198 ? 15.084 -9.490 -8.592 1.00 93.31 198 LEU A O 1
ATOM 1629 N N . LYS A 1 199 ? 16.316 -9.163 -10.433 1.00 92.00 199 LYS A N 1
ATOM 1630 C CA . LYS A 1 199 ? 17.598 -9.543 -9.801 1.00 92.00 199 LYS A CA 1
ATOM 1631 C C . LYS A 1 199 ? 18.099 -8.499 -8.798 1.00 92.00 199 LYS A C 1
ATOM 1633 O O . LYS A 1 199 ? 18.912 -8.826 -7.932 1.00 92.00 199 LYS A O 1
ATOM 1638 N N . VAL A 1 200 ? 17.619 -7.259 -8.892 1.00 92.62 200 VAL A N 1
ATOM 1639 C CA . VAL A 1 200 ? 17.980 -6.153 -7.993 1.00 92.62 200 VAL A CA 1
ATOM 1640 C C . VAL A 1 200 ? 17.174 -6.210 -6.692 1.00 92.62 200 VAL A C 1
ATOM 1642 O O . VAL A 1 200 ? 17.709 -5.892 -5.629 1.00 92.62 200 VAL A O 1
ATOM 1645 N N . VAL A 1 201 ? 15.924 -6.683 -6.745 1.00 92.75 201 VAL A N 1
ATOM 1646 C CA . VAL A 1 201 ? 14.972 -6.704 -5.616 1.00 92.75 201 VAL A CA 1
ATOM 1647 C C . VAL A 1 201 ? 15.551 -7.297 -4.317 1.00 92.75 201 VAL A C 1
ATOM 1649 O O . VAL A 1 201 ? 15.392 -6.666 -3.269 1.00 92.75 201 VAL A O 1
ATOM 1652 N N . PRO A 1 202 ? 16.277 -8.437 -4.317 1.00 90.44 202 PRO A N 1
ATOM 1653 C CA . PRO A 1 202 ? 16.835 -9.002 -3.084 1.00 90.44 202 PRO A CA 1
ATOM 1654 C C . PRO A 1 202 ? 17.937 -8.152 -2.431 1.00 90.44 202 PRO A C 1
ATOM 1656 O O . PRO A 1 202 ? 18.295 -8.399 -1.278 1.00 90.44 202 PRO A O 1
ATOM 1659 N N . ASN A 1 203 ? 18.526 -7.193 -3.154 1.00 89.94 203 ASN A N 1
ATOM 1660 C CA . ASN A 1 203 ? 19.616 -6.352 -2.647 1.00 89.94 203 ASN A CA 1
ATOM 1661 C C . ASN A 1 203 ? 19.119 -5.101 -1.921 1.00 89.94 203 ASN A C 1
ATOM 1663 O O . ASN A 1 203 ? 19.906 -4.494 -1.197 1.00 89.94 203 ASN A O 1
ATOM 1667 N N . LEU A 1 204 ? 17.827 -4.767 -2.035 1.00 89.25 204 LEU A N 1
ATOM 1668 C CA . LEU A 1 204 ? 17.192 -3.678 -1.284 1.00 89.25 204 LEU A CA 1
ATOM 1669 C C . LEU A 1 204 ? 17.493 -3.782 0.221 1.00 89.25 204 LEU A C 1
ATOM 1671 O O . LEU A 1 204 ? 17.854 -2.807 0.870 1.00 89.25 204 LEU A O 1
ATOM 1675 N N . HIS A 1 205 ? 17.460 -5.009 0.736 1.00 85.62 205 HIS A N 1
ATOM 1676 C CA . HIS A 1 205 ? 17.599 -5.326 2.158 1.00 85.62 205 HIS A CA 1
ATOM 1677 C C . HIS A 1 205 ? 19.039 -5.414 2.658 1.00 85.62 205 HIS A C 1
ATOM 1679 O O . HIS A 1 205 ? 19.275 -5.584 3.853 1.00 85.62 205 HIS A O 1
ATOM 1685 N N . LYS A 1 206 ? 20.018 -5.356 1.750 1.00 85.69 206 LYS A N 1
ATOM 1686 C CA . LYS A 1 206 ? 21.448 -5.508 2.069 1.00 85.69 206 LYS A CA 1
ATOM 1687 C C . LYS A 1 206 ? 22.149 -4.164 2.284 1.00 85.69 206 LYS A C 1
ATOM 1689 O O . LYS A 1 206 ? 23.343 -4.130 2.570 1.00 85.69 206 LYS A O 1
ATOM 1694 N N . GLY A 1 207 ? 21.404 -3.066 2.169 1.00 82.25 207 GLY A N 1
ATOM 1695 C CA . GLY A 1 207 ? 21.901 -1.705 2.303 1.00 82.25 207 GLY A CA 1
ATOM 1696 C C . GLY A 1 207 ? 22.306 -1.070 0.971 1.00 82.25 207 GLY A C 1
ATOM 1697 O O . GLY A 1 207 ? 22.513 -1.733 -0.045 1.00 82.25 207 GLY A O 1
ATOM 1698 N N . MET A 1 208 ? 22.444 0.257 0.997 1.00 82.88 208 MET A N 1
ATOM 1699 C CA . MET A 1 208 ? 22.597 1.089 -0.203 1.00 82.88 208 MET A CA 1
ATOM 1700 C C . MET A 1 208 ? 23.826 0.739 -1.058 1.00 82.88 208 MET A C 1
ATOM 1702 O O . MET A 1 208 ? 23.764 0.836 -2.276 1.00 82.88 208 MET A O 1
ATOM 1706 N N . GLN A 1 209 ? 24.934 0.304 -0.445 1.00 85.25 209 GLN A N 1
ATOM 1707 C CA . GLN A 1 209 ? 26.151 -0.063 -1.184 1.00 85.25 209 GLN A CA 1
ATOM 1708 C C . GLN A 1 209 ? 25.956 -1.309 -2.054 1.00 85.25 209 GLN A C 1
ATOM 1710 O O . GLN A 1 209 ? 26.393 -1.335 -3.203 1.00 85.25 209 GLN A O 1
ATOM 1715 N N . GLU A 1 210 ? 25.292 -2.335 -1.522 1.00 85.94 210 GLU A N 1
ATOM 1716 C CA . GLU A 1 210 ? 24.993 -3.562 -2.268 1.00 85.94 210 GLU A CA 1
ATOM 1717 C C . GLU A 1 210 ? 23.945 -3.304 -3.351 1.00 85.94 210 GLU A C 1
ATOM 1719 O O . GLU A 1 210 ? 24.080 -3.786 -4.476 1.00 85.94 210 GLU A O 1
ATOM 1724 N N . LEU A 1 211 ? 22.945 -2.472 -3.051 1.00 86.25 211 LEU A N 1
ATOM 1725 C CA . LEU A 1 211 ? 21.976 -2.007 -4.038 1.00 86.25 211 LEU A CA 1
ATOM 1726 C C . LEU A 1 211 ? 22.672 -1.261 -5.192 1.00 86.25 211 LEU A C 1
ATOM 1728 O O . LEU A 1 211 ? 22.499 -1.630 -6.351 1.00 86.25 211 LEU A O 1
ATOM 1732 N N . GLU A 1 212 ? 23.529 -0.283 -4.891 1.00 86.12 212 GLU A N 1
ATOM 1733 C CA . GLU A 1 212 ? 24.309 0.458 -5.890 1.00 86.12 212 GLU A CA 1
ATOM 1734 C C . GLU A 1 212 ? 25.228 -0.469 -6.703 1.00 86.12 212 GLU A C 1
ATOM 1736 O O . GLU A 1 212 ? 25.311 -0.352 -7.927 1.00 86.12 212 GLU A O 1
ATOM 1741 N N . SER A 1 213 ? 25.896 -1.417 -6.041 1.00 87.12 213 SER A N 1
ATOM 1742 C CA . SER A 1 213 ? 26.720 -2.435 -6.698 1.00 87.12 213 SER A CA 1
ATOM 1743 C C . SER A 1 213 ? 25.894 -3.274 -7.671 1.00 87.12 213 SER A C 1
ATOM 1745 O O . SER A 1 213 ? 26.324 -3.489 -8.802 1.00 87.12 213 SER A O 1
ATOM 1747 N N . SER A 1 214 ? 24.692 -3.699 -7.275 1.00 84.88 214 SER A N 1
ATOM 1748 C CA . SER A 1 214 ? 23.807 -4.493 -8.131 1.00 84.88 214 SER A CA 1
ATOM 1749 C C . SER A 1 214 ? 23.295 -3.718 -9.348 1.00 84.88 214 SER A C 1
ATOM 1751 O O . SER A 1 214 ? 23.210 -4.286 -10.432 1.00 84.88 214 SER A O 1
ATOM 1753 N N . LEU A 1 215 ? 23.054 -2.411 -9.203 1.00 85.00 215 LEU A N 1
ATOM 1754 C CA . LEU A 1 215 ? 22.675 -1.530 -10.311 1.00 85.00 215 LEU A CA 1
ATOM 1755 C C . LEU A 1 215 ? 23.840 -1.304 -11.289 1.00 85.00 215 LEU A C 1
ATOM 1757 O O . LEU A 1 215 ? 23.637 -1.277 -12.500 1.00 85.00 215 LEU A O 1
ATOM 1761 N N . LYS A 1 216 ? 25.074 -1.163 -10.785 1.00 82.88 216 LYS A N 1
ATOM 1762 C CA . LYS A 1 216 ? 26.278 -0.963 -11.617 1.00 82.88 216 LYS A CA 1
ATOM 1763 C C . LYS A 1 216 ? 26.754 -2.234 -12.310 1.00 82.88 216 LYS A C 1
ATOM 1765 O O . LYS A 1 216 ? 27.287 -2.166 -13.413 1.00 82.88 216 LYS A O 1
ATOM 1770 N N . ASN A 1 217 ? 26.609 -3.372 -11.640 1.00 72.19 217 ASN A N 1
ATOM 1771 C CA . ASN A 1 217 ? 27.095 -4.670 -12.093 1.00 72.19 217 ASN A CA 1
ATOM 1772 C C . ASN A 1 217 ? 25.974 -5.532 -12.690 1.00 72.19 217 ASN A C 1
ATOM 1774 O O . ASN A 1 217 ? 26.101 -6.757 -12.654 1.00 72.19 217 ASN A O 1
ATOM 1778 N N . GLY A 1 218 ? 24.900 -4.918 -13.216 1.00 55.81 218 GLY A N 1
ATOM 1779 C CA . GLY A 1 218 ? 23.828 -5.624 -13.930 1.00 55.81 218 GLY A CA 1
ATOM 1780 C C . GLY A 1 218 ? 24.406 -6.698 -14.865 1.00 55.81 218 GLY A C 1
ATOM 1781 O O . GLY A 1 218 ? 25.515 -6.517 -15.378 1.00 55.81 218 GLY A O 1
ATOM 1782 N N . PRO A 1 219 ? 23.745 -7.856 -15.018 1.00 43.03 219 PRO A N 1
ATOM 1783 C CA . PRO A 1 219 ? 24.411 -9.109 -15.350 1.00 43.03 219 PRO A CA 1
ATOM 1784 C C . PRO A 1 219 ? 24.923 -9.096 -16.783 1.00 43.03 219 PRO A C 1
ATOM 1786 O O . PRO A 1 219 ? 24.249 -9.419 -17.753 1.00 43.03 219 PRO A O 1
ATOM 1789 N N . GLY A 1 220 ? 26.181 -8.707 -16.875 1.00 44.03 220 GLY A N 1
ATOM 1790 C CA . GLY A 1 220 ? 27.004 -8.701 -18.068 1.00 44.03 220 GLY A CA 1
ATOM 1791 C C . GLY A 1 220 ? 28.438 -9.094 -17.729 1.00 44.03 220 GLY A C 1
ATOM 1792 O O . GLY A 1 220 ? 29.373 -8.611 -18.369 1.00 44.03 220 GLY A O 1
ATOM 1793 N N . ARG A 1 221 ? 28.619 -9.937 -16.702 1.00 37.31 221 ARG A N 1
ATOM 1794 C CA . ARG A 1 221 ? 29.844 -10.698 -16.441 1.00 37.31 221 ARG A CA 1
ATOM 1795 C C . ARG A 1 221 ? 29.516 -12.117 -16.017 1.00 37.31 221 ARG A C 1
ATOM 1797 O O . ARG A 1 221 ? 28.651 -12.267 -15.130 1.00 37.31 221 ARG A O 1
#